Protein AF-A0A929Z0J9-F1 (afdb_monomer)

Radius of gyration: 17.4 Å; Cα contacts (8 Å, |Δi|>4): 331; chains: 1; bounding box: 41×38×48 Å

Nearest PDB structures (foldseek):
  7r8q-assembly1_A  TM=7.529E-01  e=2.290E-05  Staphylococcus aureus subsp. aureus NCTC 8325
  7r8p-assembly1_A  TM=7.178E-01  e=5.865E-05  Staphylococcus aureus subsp. aureus NCTC 8325
  4qsl-assembly2_B  TM=7.628E-01  e=1.881E-03  Listeria monocytogenes
  4qsh-assembly1_B  TM=6.966E-01  e=1.234E-02  Listeria monocytogenes
  4qsh-assembly1_D  TM=7.090E-01  e=2.221E-02  Listeria monocytogenes

Secondary structure (DSSP, 8-state):
--HHHHHHHHHHHHHHHS---------EEEEEEEEEEE-TTS-EEEEEEEEEEE-TTS-EEEEEE--HHHHHHHHHHHHHHTT----HHHHHHHHHHHHHHHHHHHSTT-SSGGG---EEEEEEEEEETTEEE----EE-S--HHHHHHHHHTTS-TTSPPEEEEEETTEEEEEE----

Sequence (179 aa):
ADDAACRRRIDKAVRLQGGVEVQARCEGLLDAAMEFTVDADGKVHFEGLSLFTTAPGGAYGGNLTAHPDRLRRTWLDCAAKAGCPLSERVLETLIERTASRLEACYGAGQVDETMRYVGPLGVDVLGAREGWLPYVEINLRRTMGHVALAVGARFSPDRSPRLLRVADDGLHLDEWNEA

Structure (mmCIF, N/CA/C/O backbone):
data_AF-A0A929Z0J9-F1
#
_entry.id   AF-A0A929Z0J9-F1
#
loop_
_atom_site.group_PDB
_atom_site.id
_atom_site.type_symbol
_atom_site.label_atom_id
_atom_site.label_alt_id
_atom_site.label_comp_id
_atom_site.label_asym_id
_atom_site.label_entity_id
_atom_site.label_seq_id
_atom_site.pdbx_PDB_ins_code
_atom_site.Cartn_x
_atom_site.Cartn_y
_atom_site.Cartn_z
_atom_site.occupancy
_atom_site.B_iso_or_equiv
_atom_site.auth_seq_id
_atom_site.auth_comp_id
_atom_site.auth_asym_id
_atom_site.auth_atom_id
_atom_site.pdbx_PDB_model_num
ATOM 1 N N . ALA A 1 1 ? 0.559 12.935 -27.487 1.00 58.25 1 ALA A N 1
ATOM 2 C CA . ALA A 1 1 ? -0.249 11.789 -27.023 1.00 58.25 1 ALA A CA 1
ATOM 3 C C . ALA A 1 1 ? -1.439 11.642 -27.969 1.00 58.25 1 ALA A C 1
ATOM 5 O O . ALA A 1 1 ? -1.789 12.629 -28.600 1.00 58.25 1 ALA A O 1
ATOM 6 N N . ASP A 1 2 ? -2.013 10.448 -28.135 1.00 68.31 2 ASP A N 1
ATOM 7 C CA . ASP A 1 2 ? -3.241 10.284 -28.930 1.00 68.31 2 ASP A CA 1
ATOM 8 C C . ASP A 1 2 ? -4.446 10.782 -28.114 1.00 68.31 2 ASP A C 1
ATOM 10 O O . ASP A 1 2 ? -5.019 10.054 -27.295 1.00 68.31 2 ASP A O 1
ATOM 14 N N . ASP A 1 3 ? -4.803 12.050 -28.324 1.00 78.69 3 ASP A N 1
ATOM 15 C CA . ASP A 1 3 ? -5.925 12.723 -27.667 1.00 78.69 3 ASP A CA 1
ATOM 16 C C . ASP A 1 3 ? -7.252 11.971 -27.854 1.00 78.69 3 ASP A C 1
ATOM 18 O O . ASP A 1 3 ? -8.116 12.009 -26.975 1.00 78.69 3 ASP A O 1
ATOM 22 N N . ALA A 1 4 ? -7.422 11.231 -28.957 1.00 86.69 4 ALA A N 1
A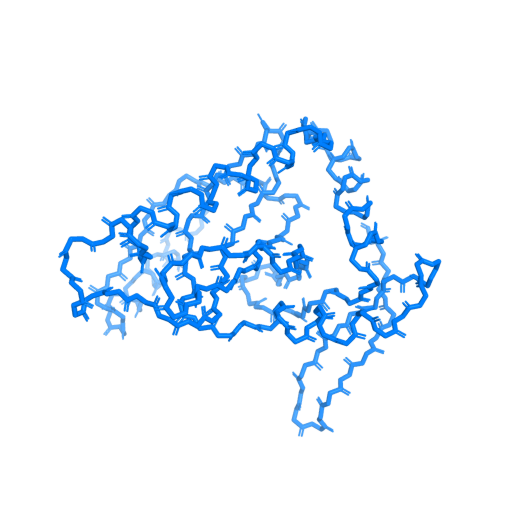TOM 23 C CA . ALA A 1 4 ? -8.642 10.475 -29.212 1.00 86.69 4 ALA A CA 1
ATOM 24 C C . ALA A 1 4 ? -8.740 9.234 -28.312 1.00 86.69 4 ALA A C 1
ATOM 26 O O . ALA A 1 4 ? -9.821 8.915 -27.814 1.00 86.69 4 ALA A O 1
ATOM 27 N N . ALA A 1 5 ? -7.627 8.537 -28.062 1.00 84.44 5 ALA A N 1
ATOM 28 C CA . ALA A 1 5 ? -7.598 7.407 -27.132 1.00 84.44 5 ALA A CA 1
ATOM 29 C C . ALA A 1 5 ? -7.859 7.838 -25.683 1.00 84.44 5 ALA A C 1
ATOM 31 O O . ALA A 1 5 ? -8.579 7.145 -24.960 1.00 84.44 5 ALA A O 1
ATOM 32 N N . CYS A 1 6 ? -7.311 8.986 -25.275 1.00 84.56 6 CYS A N 1
ATOM 33 C CA . CYS A 1 6 ? -7.565 9.565 -23.958 1.00 84.56 6 CYS A CA 1
ATOM 34 C C . CYS A 1 6 ? -9.051 9.918 -23.782 1.00 84.56 6 CYS A C 1
ATOM 36 O O . CYS A 1 6 ? -9.686 9.451 -22.836 1.00 84.56 6 CYS A O 1
ATOM 38 N N . ARG A 1 7 ? -9.647 10.629 -24.753 1.00 89.94 7 ARG A N 1
ATOM 39 C CA . ARG A 1 7 ? -11.080 10.980 -24.736 1.00 89.94 7 ARG A CA 1
ATOM 40 C C . ARG A 1 7 ? -11.983 9.754 -24.636 1.00 89.94 7 ARG A C 1
ATOM 42 O O . ARG A 1 7 ? -12.844 9.717 -23.770 1.00 89.94 7 ARG A O 1
ATOM 49 N N . ARG A 1 8 ? -11.719 8.697 -25.414 1.00 91.88 8 ARG A N 1
ATOM 50 C CA . ARG A 1 8 ? -12.491 7.441 -25.326 1.00 91.88 8 ARG A CA 1
ATOM 51 C C . ARG A 1 8 ? -12.457 6.813 -23.928 1.00 91.88 8 ARG A C 1
ATOM 53 O O . ARG A 1 8 ? -13.452 6.227 -23.503 1.00 91.88 8 ARG A O 1
ATOM 60 N N . ARG A 1 9 ? -11.324 6.898 -23.219 1.00 87.50 9 ARG A N 1
ATOM 61 C CA . ARG A 1 9 ? -11.208 6.410 -21.834 1.00 87.50 9 ARG A CA 1
ATOM 62 C C . ARG A 1 9 ? -12.009 7.278 -20.868 1.00 87.50 9 ARG A C 1
ATOM 64 O O . ARG A 1 9 ? -12.739 6.717 -20.058 1.00 87.50 9 ARG A O 1
ATOM 71 N N . ILE A 1 10 ? -11.915 8.600 -21.002 1.00 91.56 10 ILE A N 1
ATOM 72 C CA . ILE A 1 10 ? -12.680 9.560 -20.196 1.00 91.56 10 ILE A CA 1
ATOM 73 C C . ILE A 1 10 ? -14.184 9.342 -20.393 1.00 91.56 10 ILE A C 1
ATOM 75 O O . ILE A 1 10 ? -14.894 9.119 -19.419 1.00 91.56 10 ILE A O 1
ATOM 79 N N . ASP A 1 11 ? -14.660 9.296 -21.639 1.00 94.44 11 ASP A N 1
ATOM 80 C CA . ASP A 1 11 ? -16.080 9.100 -21.955 1.00 94.44 11 ASP A CA 1
ATOM 81 C C . ASP A 1 11 ? -16.602 7.775 -21.389 1.00 94.44 11 ASP A C 1
ATOM 83 O O . ASP A 1 11 ? -17.703 7.696 -20.839 1.00 94.44 11 ASP A O 1
ATOM 87 N N . LYS A 1 12 ? -15.793 6.711 -21.487 1.00 93.19 12 LYS A N 1
ATOM 88 C CA . LYS A 1 12 ? -16.125 5.414 -20.895 1.00 93.19 12 LYS A CA 1
ATOM 89 C C . LYS A 1 12 ? -16.212 5.502 -19.369 1.00 93.19 12 LYS A C 1
ATOM 91 O O . LYS A 1 12 ? -17.161 4.950 -18.817 1.00 93.19 12 LYS A O 1
ATOM 96 N N . ALA A 1 13 ? -15.253 6.151 -18.709 1.00 92.38 13 ALA A N 1
ATOM 97 C CA . ALA A 1 13 ? -15.235 6.308 -17.257 1.00 92.38 13 ALA A CA 1
ATOM 98 C C . ALA A 1 13 ? -16.431 7.138 -16.771 1.00 92.38 13 ALA A C 1
ATOM 100 O O . ALA A 1 13 ? -17.182 6.659 -15.932 1.00 92.38 13 ALA A O 1
ATOM 101 N N . VAL A 1 14 ? -16.719 8.287 -17.389 1.00 95.81 14 VAL A N 1
ATOM 102 C CA . VAL A 1 14 ? -17.906 9.097 -17.062 1.00 95.81 14 VAL A CA 1
ATOM 103 C C . VAL A 1 14 ? -19.193 8.288 -17.243 1.00 95.81 14 VAL A C 1
ATOM 105 O O . VAL A 1 14 ? -20.045 8.279 -16.359 1.00 95.81 14 VAL A O 1
ATOM 108 N N . ARG A 1 15 ? -19.325 7.543 -18.350 1.00 97.00 15 ARG A N 1
ATOM 109 C CA . ARG A 1 15 ? -20.516 6.721 -18.617 1.00 97.00 15 ARG A CA 1
ATOM 110 C C . ARG A 1 15 ? -20.710 5.581 -17.612 1.00 97.00 15 ARG A C 1
ATOM 112 O O . ARG A 1 15 ? -21.851 5.238 -17.324 1.00 97.00 15 ARG A O 1
ATOM 119 N N . LEU A 1 16 ? -19.631 4.945 -17.149 1.00 95.50 16 LEU A N 1
ATOM 120 C CA . LEU A 1 16 ? -19.702 3.754 -16.289 1.00 95.50 16 LEU A CA 1
ATOM 121 C C . LEU A 1 16 ? -19.597 4.062 -14.790 1.00 95.50 16 LEU A C 1
ATOM 123 O O . LEU A 1 16 ? -20.129 3.304 -13.989 1.00 95.50 16 LEU A O 1
ATOM 127 N N . GLN A 1 17 ? -18.888 5.127 -14.420 1.00 93.25 17 GLN A N 1
ATOM 128 C CA . GLN A 1 17 ? -18.514 5.461 -13.040 1.00 93.25 17 GLN A CA 1
ATOM 129 C C . GLN A 1 17 ? -19.009 6.849 -12.603 1.00 93.25 17 GLN A C 1
ATOM 131 O O . GLN A 1 17 ? -18.863 7.208 -11.442 1.00 93.25 17 GLN A O 1
ATOM 136 N N . GLY A 1 18 ? -19.615 7.632 -13.502 1.00 94.62 18 GLY A N 1
ATOM 137 C CA . GLY A 1 18 ? -20.243 8.916 -13.173 1.00 94.62 18 GLY A CA 1
ATOM 138 C C . GLY A 1 18 ? -19.290 10.111 -13.106 1.00 94.62 18 GLY A C 1
ATOM 139 O O . GLY A 1 18 ? -19.752 11.239 -12.958 1.00 94.62 18 GLY A O 1
ATOM 140 N N . GLY A 1 19 ? -17.982 9.903 -13.262 1.00 93.00 19 GLY A N 1
ATOM 141 C CA . GLY A 1 19 ? -17.005 10.986 -13.232 1.00 93.00 19 GLY A CA 1
ATOM 142 C C . GLY A 1 19 ? -15.593 10.540 -13.589 1.00 93.00 19 GLY A C 1
ATOM 143 O O . GLY A 1 19 ? -15.332 9.358 -13.812 1.00 93.00 19 GLY A O 1
ATOM 144 N N . VAL A 1 20 ? -14.694 11.519 -13.657 1.00 90.50 20 VAL A N 1
ATOM 145 C CA . VAL A 1 20 ? -13.247 11.325 -13.781 1.00 90.50 20 VAL A CA 1
ATOM 146 C C . VAL A 1 20 ? -12.531 12.320 -12.882 1.00 90.50 20 VAL A C 1
ATOM 148 O O . VAL A 1 20 ? -12.945 13.475 -12.777 1.00 90.50 20 VAL A O 1
ATOM 151 N N . GLU A 1 21 ? -11.435 11.882 -12.280 1.00 87.44 21 GLU A N 1
ATOM 152 C CA . GLU A 1 21 ? -10.447 12.775 -11.694 1.00 87.44 21 GLU A CA 1
ATOM 153 C C . GLU A 1 21 ? -9.338 13.024 -12.723 1.00 87.44 21 GLU A C 1
ATOM 155 O O . GLU A 1 21 ? -8.928 12.114 -13.447 1.00 87.44 21 GLU A O 1
ATOM 160 N N . VAL A 1 22 ? -8.871 14.269 -12.819 1.00 83.81 22 VAL A N 1
ATOM 161 C CA . VAL A 1 22 ? -7.766 14.646 -13.703 1.00 83.81 22 VAL A CA 1
ATOM 162 C C . VAL A 1 22 ? -6.649 15.213 -12.849 1.00 83.81 22 VAL A C 1
ATOM 164 O O . VAL A 1 22 ? -6.836 16.212 -12.159 1.00 83.81 22 VAL A O 1
ATOM 167 N N . GLN A 1 23 ? -5.480 14.592 -12.930 1.00 79.25 23 GLN A N 1
ATOM 168 C CA . GLN A 1 23 ? -4.288 14.999 -12.198 1.00 79.25 23 GLN A CA 1
ATOM 169 C C . GLN A 1 23 ? -3.107 15.148 -13.162 1.00 79.25 23 GLN A C 1
ATOM 171 O O . GLN A 1 23 ? -3.130 14.654 -14.295 1.00 79.25 23 GLN A O 1
ATOM 176 N N . ALA A 1 24 ? -2.070 15.860 -12.721 1.00 78.50 24 ALA A N 1
ATOM 177 C CA . ALA A 1 24 ? -0.834 15.966 -13.482 1.00 78.50 24 ALA A CA 1
ATOM 178 C C . ALA A 1 24 ? -0.202 14.577 -13.642 1.00 78.50 24 ALA A C 1
ATOM 180 O O . ALA A 1 24 ? -0.225 13.768 -12.728 1.00 78.50 24 ALA A O 1
ATOM 181 N N . ARG A 1 25 ? 0.386 14.269 -14.799 1.00 75.94 25 ARG A N 1
ATOM 182 C CA . ARG A 1 25 ? 1.118 13.008 -14.933 1.00 75.94 25 ARG A CA 1
ATOM 183 C C . ARG A 1 25 ? 2.466 13.145 -14.241 1.00 75.94 25 ARG A C 1
ATOM 185 O O . ARG A 1 25 ? 3.267 13.985 -14.643 1.00 75.94 25 ARG A O 1
ATOM 192 N N . CYS A 1 26 ? 2.732 12.269 -13.285 1.00 71.88 26 CYS A N 1
ATOM 193 C CA . CYS A 1 26 ? 4.059 12.101 -12.714 1.00 71.88 26 CYS A CA 1
ATOM 194 C C . CYS A 1 26 ? 4.662 10.792 -13.199 1.00 71.88 26 CYS A C 1
ATOM 196 O O . CYS A 1 26 ? 3.960 9.794 -13.372 1.00 71.88 26 CYS A O 1
ATOM 198 N N . GLU A 1 27 ? 5.961 10.814 -13.480 1.00 69.44 27 GLU A N 1
ATOM 199 C CA . GLU A 1 27 ? 6.697 9.601 -13.808 1.00 69.44 27 GLU A CA 1
ATOM 200 C C . GLU A 1 27 ? 6.910 8.826 -12.509 1.00 69.44 27 GLU A C 1
ATOM 202 O O . GLU A 1 27 ? 7.858 9.060 -11.762 1.00 69.44 27 GLU A O 1
ATOM 207 N N . GLY A 1 28 ? 5.936 7.969 -12.205 1.00 66.06 28 GLY A N 1
ATOM 208 C CA . GLY A 1 28 ? 5.983 7.058 -11.076 1.00 66.06 28 GLY A CA 1
ATOM 209 C C . GLY A 1 28 ? 7.126 6.070 -11.221 1.00 66.06 28 GLY A C 1
ATOM 210 O O . GLY A 1 28 ? 7.285 5.453 -12.273 1.00 66.06 28 GLY A O 1
ATOM 211 N N . LEU A 1 29 ? 7.924 5.948 -10.164 1.00 66.88 29 LEU A N 1
ATOM 212 C CA . LEU A 1 29 ? 9.093 5.070 -10.126 1.00 66.88 29 LEU A CA 1
ATOM 213 C C . LEU A 1 29 ? 8.787 3.776 -9.365 1.00 66.88 29 LEU A C 1
ATOM 215 O O . LEU A 1 29 ? 9.368 2.740 -9.676 1.00 66.88 29 LEU A O 1
ATOM 219 N N . LEU A 1 30 ? 7.864 3.824 -8.396 1.00 72.75 30 LEU A N 1
ATOM 220 C CA . LEU A 1 30 ? 7.369 2.642 -7.696 1.00 72.75 30 LEU A CA 1
ATOM 221 C C . LEU A 1 30 ? 5.957 2.861 -7.148 1.00 72.75 30 LEU A C 1
ATOM 223 O O . LEU A 1 30 ? 5.724 3.849 -6.441 1.00 72.75 30 LEU A O 1
ATOM 227 N N . ASP A 1 31 ? 5.073 1.902 -7.421 1.00 87.12 31 ASP A N 1
ATOM 228 C CA . ASP A 1 31 ? 3.732 1.839 -6.851 1.00 87.12 31 ASP A CA 1
ATOM 229 C C . ASP A 1 31 ? 3.761 1.172 -5.468 1.00 87.12 31 ASP A C 1
ATOM 231 O O . ASP A 1 31 ? 4.277 0.060 -5.284 1.00 87.12 31 A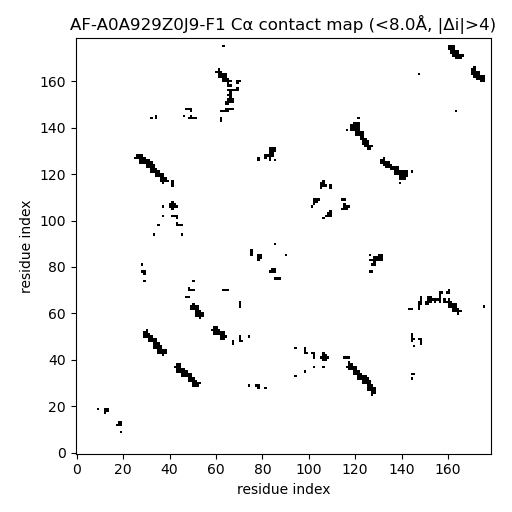SP A O 1
ATOM 235 N N . ALA A 1 32 ? 3.201 1.861 -4.481 1.00 90.62 32 ALA A N 1
ATOM 236 C CA . ALA A 1 32 ? 3.119 1.389 -3.113 1.00 90.62 32 ALA A CA 1
ATOM 237 C C . ALA A 1 32 ? 1.780 1.780 -2.481 1.00 90.62 32 ALA A C 1
ATOM 239 O O . ALA A 1 32 ? 1.034 2.597 -3.008 1.00 90.62 32 ALA A O 1
ATOM 240 N N . ALA A 1 33 ? 1.472 1.200 -1.330 1.00 93.69 33 ALA A N 1
ATOM 241 C CA . ALA A 1 33 ? 0.371 1.616 -0.481 1.00 93.69 33 ALA A CA 1
ATOM 242 C C . ALA A 1 33 ? 0.774 1.506 0.989 1.00 93.69 33 ALA A C 1
ATOM 244 O O . ALA A 1 33 ? 1.537 0.622 1.384 1.00 93.69 33 ALA A O 1
ATOM 245 N N . MET A 1 34 ? 0.254 2.411 1.808 1.00 95.12 34 MET A N 1
ATOM 246 C CA . MET A 1 34 ? 0.290 2.292 3.259 1.00 95.12 34 MET A CA 1
ATOM 247 C C . MET A 1 34 ? -1.016 1.647 3.710 1.00 95.12 34 MET A C 1
ATOM 249 O O . MET A 1 34 ? -2.096 2.173 3.447 1.00 95.12 34 MET A O 1
ATOM 253 N N . GLU A 1 35 ? -0.915 0.500 4.367 1.00 97.75 35 GLU A N 1
ATOM 254 C CA . GLU A 1 35 ? -2.069 -0.253 4.851 1.00 97.75 35 GLU A CA 1
ATOM 255 C C . GLU A 1 35 ? -2.313 0.082 6.326 1.00 97.75 35 GLU A C 1
ATOM 257 O O . GLU A 1 35 ? -1.368 0.168 7.1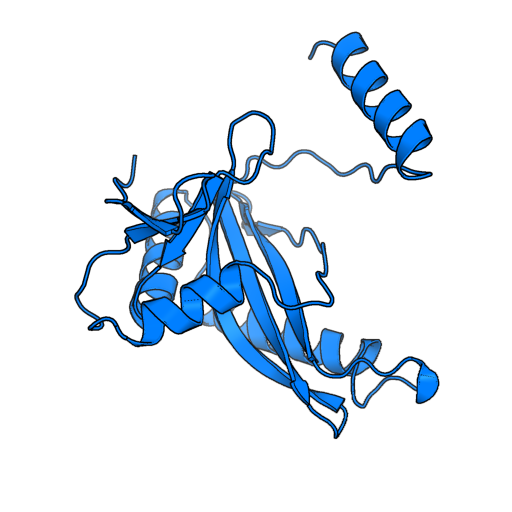19 1.00 97.75 35 GLU A O 1
ATOM 262 N N . PHE A 1 36 ? -3.576 0.279 6.694 1.00 98.31 36 PHE A N 1
ATOM 263 C CA . PHE A 1 36 ? -4.000 0.658 8.038 1.00 98.31 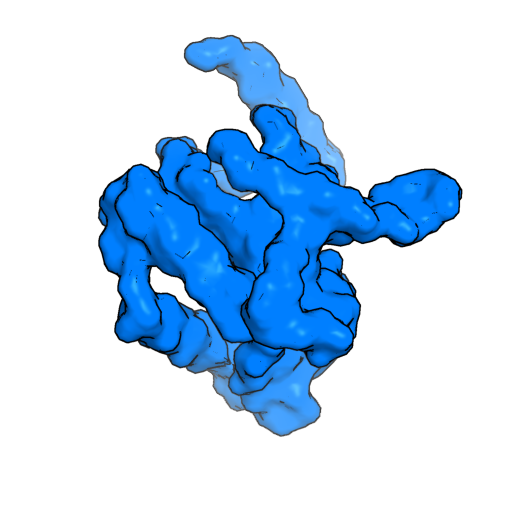36 PHE A CA 1
ATOM 264 C C . PHE A 1 36 ? -5.266 -0.095 8.461 1.00 98.31 36 PHE A C 1
ATOM 266 O O . PHE A 1 36 ? -6.043 -0.551 7.626 1.00 98.31 36 PHE A O 1
ATOM 273 N N . THR A 1 37 ? -5.539 -0.120 9.762 1.00 98.62 37 THR A N 1
ATOM 274 C CA . THR A 1 37 ? -6.831 -0.523 10.329 1.00 98.62 37 THR A CA 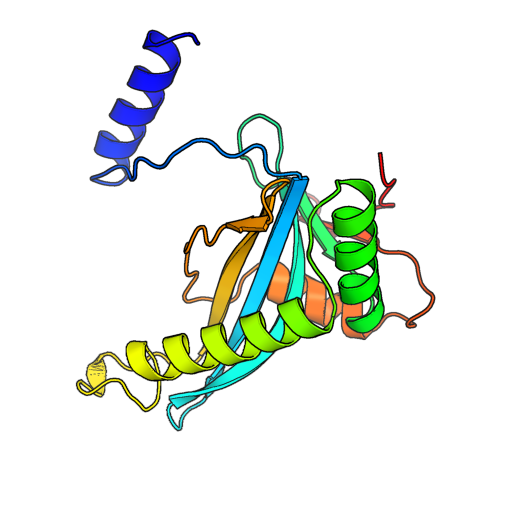1
ATOM 275 C C . THR A 1 37 ? -7.371 0.591 11.217 1.00 98.62 37 THR A C 1
ATOM 277 O O . THR A 1 37 ? -6.642 1.125 12.048 1.00 98.62 37 THR A O 1
ATOM 280 N N . VAL A 1 38 ? -8.655 0.922 11.078 1.00 98.50 38 VAL A N 1
ATOM 281 C CA . VAL A 1 38 ? -9.387 1.736 12.058 1.00 98.50 38 VAL A CA 1
ATOM 282 C C . VAL A 1 38 ? -10.090 0.798 13.031 1.00 98.50 38 VAL A C 1
ATOM 284 O O . VAL A 1 38 ? -10.886 -0.043 12.603 1.00 98.50 38 VAL A O 1
ATOM 287 N N . ASP A 1 39 ? -9.769 0.895 14.320 1.00 98.00 39 ASP A N 1
ATOM 288 C CA . ASP A 1 39 ? -10.381 0.057 15.352 1.00 98.00 39 ASP A CA 1
ATOM 289 C C . ASP A 1 39 ? -11.770 0.560 15.788 1.00 98.00 39 ASP A C 1
ATOM 291 O O . ASP A 1 39 ? -12.295 1.548 15.273 1.00 98.00 39 ASP A O 1
ATOM 295 N N . ALA A 1 40 ? -12.393 -0.149 16.734 1.00 96.19 40 ALA A N 1
ATOM 296 C CA . ALA A 1 40 ? -13.732 0.180 17.222 1.00 96.19 40 ALA A CA 1
ATOM 297 C C . ALA A 1 40 ? -13.802 1.528 17.966 1.00 96.19 40 ALA A C 1
ATOM 299 O O . ALA A 1 40 ? -14.857 2.162 17.973 1.00 96.19 40 ALA A O 1
ATOM 300 N N . ASP A 1 41 ? -12.688 1.985 18.543 1.00 95.56 41 ASP A N 1
ATOM 301 C CA . ASP A 1 41 ? -12.583 3.290 19.200 1.00 95.56 41 ASP A CA 1
ATOM 302 C C . ASP A 1 41 ? -12.323 4.417 18.181 1.00 95.56 41 ASP A C 1
ATOM 304 O O . ASP A 1 41 ? -12.323 5.600 18.525 1.00 95.56 41 ASP A O 1
ATOM 308 N N . GLY A 1 42 ? -12.153 4.069 16.901 1.00 96.50 42 GLY A N 1
ATOM 309 C CA . GLY A 1 42 ? -11.840 4.996 15.823 1.00 96.50 42 GLY A CA 1
ATOM 310 C C . GLY A 1 42 ? -10.351 5.318 15.718 1.00 96.50 42 GLY A C 1
ATOM 311 O O . GLY A 1 42 ? -9.994 6.241 14.987 1.00 96.50 42 GLY A O 1
ATOM 312 N N . LYS A 1 43 ? -9.477 4.604 16.431 1.00 98.06 43 LYS A N 1
ATOM 313 C CA . LYS A 1 43 ? -8.034 4.824 16.364 1.00 98.06 43 LYS A CA 1
ATOM 314 C C . LYS A 1 43 ? -7.446 4.149 15.132 1.00 98.06 43 LYS A C 1
ATOM 316 O O . LYS A 1 43 ? -7.815 3.023 14.791 1.00 98.06 43 LYS A O 1
ATOM 321 N N . VAL A 1 44 ? -6.514 4.834 14.472 1.00 98.50 44 VAL A N 1
ATOM 322 C CA . VAL A 1 44 ? -5.851 4.321 13.265 1.00 98.50 44 VAL A CA 1
ATOM 323 C C . VAL A 1 44 ? -4.536 3.631 13.614 1.00 98.50 44 VAL A C 1
ATOM 325 O O . VAL A 1 44 ? -3.658 4.212 14.252 1.00 98.50 44 VAL A O 1
ATOM 328 N N . HIS A 1 45 ? -4.376 2.399 13.137 1.00 98.38 45 HIS A N 1
ATOM 329 C CA . HIS A 1 45 ? -3.181 1.575 13.305 1.00 98.38 45 HIS A CA 1
ATOM 330 C C . HIS A 1 45 ? -2.526 1.332 11.954 1.00 98.38 45 HIS A C 1
ATOM 332 O O . HIS A 1 45 ? -3.204 0.969 10.999 1.00 98.38 45 HIS A O 1
ATOM 338 N N . PHE A 1 46 ? -1.215 1.535 11.865 1.00 98.12 46 PHE A N 1
ATOM 339 C CA . PHE A 1 46 ? -0.448 1.193 10.670 1.00 98.12 46 PHE A CA 1
ATOM 340 C C . PHE A 1 46 ? -0.155 -0.310 10.643 1.00 98.12 46 PHE A C 1
ATOM 342 O O . PHE A 1 46 ? 0.405 -0.847 11.595 1.00 98.12 46 PHE A O 1
ATOM 349 N N . GLU A 1 47 ? -0.513 -0.970 9.544 1.00 98.00 47 GLU A N 1
ATOM 350 C CA . GLU A 1 47 ? -0.366 -2.420 9.355 1.00 98.00 47 GLU A CA 1
ATOM 351 C C . GLU A 1 47 ? 0.887 -2.770 8.546 1.00 98.00 47 GLU A C 1
ATOM 353 O O . GLU A 1 47 ? 1.483 -3.834 8.725 1.00 98.00 47 GLU A O 1
ATOM 358 N N . GLY A 1 48 ? 1.315 -1.881 7.649 1.00 97.12 48 GLY A N 1
ATOM 359 C CA . GLY A 1 48 ? 2.546 -2.073 6.896 1.00 97.12 48 GLY A CA 1
ATOM 360 C C . GLY A 1 48 ? 2.572 -1.387 5.540 1.00 97.12 48 GLY A C 1
ATOM 361 O O . GLY A 1 48 ? 1.611 -0.767 5.086 1.00 97.12 48 GLY A O 1
ATOM 362 N N . LEU A 1 49 ? 3.723 -1.522 4.886 1.00 95.56 49 LEU A N 1
ATOM 363 C CA . LEU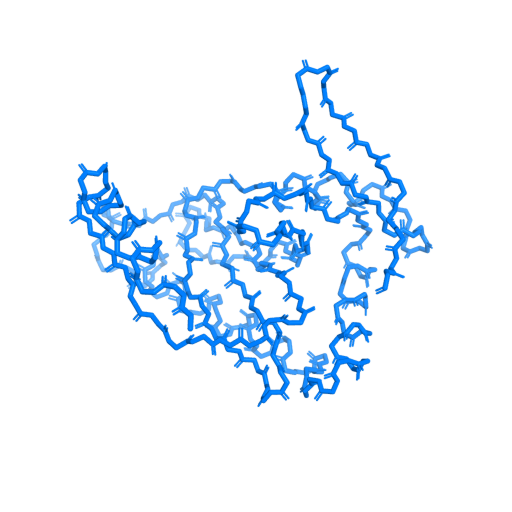 A 1 49 ? 3.942 -1.049 3.529 1.00 95.56 49 LEU A CA 1
ATOM 364 C C . LEU A 1 49 ? 3.674 -2.172 2.527 1.00 95.56 49 LEU A C 1
ATOM 366 O O . LEU A 1 49 ? 4.313 -3.222 2.570 1.00 95.56 49 LEU A O 1
ATOM 370 N N . SER A 1 50 ? 2.781 -1.906 1.590 1.00 94.81 50 SER A N 1
ATOM 371 C CA . SER A 1 50 ? 2.459 -2.748 0.448 1.00 94.81 50 SER A CA 1
ATOM 372 C C . SER A 1 50 ? 3.181 -2.205 -0.784 1.00 94.81 50 SER A C 1
ATOM 374 O O . SER A 1 50 ? 3.118 -1.013 -1.059 1.00 94.81 50 SER A O 1
ATOM 376 N N . LEU A 1 51 ? 3.893 -3.057 -1.522 1.00 93.75 51 LEU A N 1
ATOM 377 C CA . LEU A 1 51 ? 4.503 -2.708 -2.811 1.00 93.75 51 LEU A CA 1
ATOM 378 C C . LEU A 1 51 ? 3.812 -3.521 -3.896 1.00 93.75 51 LEU A C 1
ATOM 380 O O . LEU A 1 51 ? 3.582 -4.717 -3.696 1.00 93.75 51 LEU A O 1
ATOM 384 N N . PHE A 1 52 ? 3.480 -2.916 -5.029 1.00 92.50 52 PHE A N 1
ATOM 385 C CA . PHE A 1 52 ? 2.777 -3.614 -6.101 1.00 92.50 52 PHE A CA 1
ATOM 386 C C . PHE A 1 52 ? 3.273 -3.205 -7.480 1.00 92.50 52 PHE A C 1
ATOM 388 O O . PHE A 1 52 ? 4.084 -2.302 -7.644 1.00 92.50 52 PHE A O 1
ATOM 395 N N . THR A 1 53 ? 2.836 -3.961 -8.478 1.00 89.12 53 THR A N 1
ATOM 396 C CA . THR A 1 53 ? 3.182 -3.730 -9.877 1.00 89.12 53 THR A CA 1
ATOM 397 C C . THR A 1 53 ? 1.937 -3.337 -10.645 1.00 89.12 53 THR A C 1
ATOM 399 O O . THR A 1 53 ? 0.856 -3.894 -10.425 1.00 89.12 53 THR A O 1
ATOM 402 N N . THR A 1 54 ? 2.095 -2.411 -11.580 1.00 86.00 54 THR A N 1
ATOM 403 C CA . THR A 1 54 ? 1.071 -2.065 -12.559 1.00 86.00 54 THR A CA 1
ATOM 404 C C . THR A 1 54 ? 1.607 -2.299 -13.968 1.00 86.00 54 THR A C 1
ATOM 406 O O . THR A 1 54 ? 2.773 -2.061 -14.280 1.00 86.00 54 THR A O 1
ATOM 409 N N . ALA A 1 55 ? 0.764 -2.831 -14.850 1.00 84.19 55 ALA A N 1
ATOM 410 C CA . ALA A 1 55 ? 1.094 -2.935 -16.266 1.00 84.19 55 ALA A CA 1
ATOM 411 C C . ALA A 1 55 ? 1.102 -1.531 -16.907 1.00 84.19 55 ALA A C 1
ATOM 413 O O . ALA A 1 55 ? 0.406 -0.645 -16.413 1.00 84.19 55 ALA A O 1
ATOM 414 N N . PRO A 1 56 ? 1.739 -1.318 -18.079 1.00 78.44 56 PRO A N 1
ATOM 415 C CA . PRO A 1 56 ? 1.738 -0.017 -18.772 1.00 78.44 56 PRO A CA 1
ATOM 416 C C . PRO A 1 56 ? 0.345 0.587 -19.045 1.00 78.44 56 PRO A C 1
ATOM 418 O O . PRO A 1 56 ? 0.218 1.777 -19.323 1.00 78.44 56 PRO A O 1
ATOM 421 N N . GLY A 1 57 ? -0.712 -0.232 -18.995 1.00 73.19 57 GLY A N 1
ATOM 422 C CA . GLY A 1 57 ? -2.109 0.195 -19.098 1.00 73.19 57 GLY A CA 1
ATOM 423 C C . GLY A 1 57 ? -2.795 0.553 -17.772 1.00 73.19 57 GLY A C 1
ATOM 424 O O . GLY A 1 57 ? -4.000 0.790 -17.802 1.00 73.19 57 GLY A O 1
ATOM 425 N N . GLY A 1 58 ? -2.076 0.548 -16.645 1.00 78.06 58 GLY A N 1
ATOM 426 C CA . GLY A 1 58 ? -2.590 0.792 -15.290 1.00 78.06 58 GLY A CA 1
ATOM 427 C C . GLY A 1 58 ? -3.276 -0.412 -14.636 1.00 78.06 58 GLY A C 1
ATOM 428 O O . GLY A 1 58 ? -3.841 -0.289 -13.557 1.00 78.06 58 GLY A O 1
ATOM 429 N N . ALA A 1 59 ? -3.268 -1.582 -15.281 1.00 84.56 59 ALA A N 1
ATOM 430 C CA . ALA A 1 59 ? -3.859 -2.783 -14.699 1.00 84.56 59 ALA A CA 1
ATOM 431 C C . ALA A 1 59 ? -2.980 -3.307 -13.558 1.00 84.56 59 ALA A C 1
ATOM 433 O O . ALA A 1 59 ? -1.770 -3.451 -13.733 1.00 84.56 59 ALA A O 1
ATOM 434 N N . TYR A 1 60 ? -3.598 -3.628 -12.423 1.00 88.69 60 TYR A N 1
ATOM 435 C CA . TYR A 1 60 ? -2.927 -4.259 -11.291 1.00 88.69 60 TYR A CA 1
ATOM 436 C C . TYR A 1 60 ? -2.279 -5.591 -11.712 1.00 88.69 60 TYR A C 1
ATOM 438 O O . TYR A 1 60 ? -2.945 -6.465 -12.268 1.00 88.69 60 TYR A O 1
ATOM 446 N N . GLY A 1 61 ? -0.973 -5.724 -11.470 1.00 89.81 61 GLY A N 1
ATOM 447 C CA . GLY A 1 61 ? -0.151 -6.868 -11.877 1.00 89.81 61 GLY A CA 1
ATOM 448 C C . GLY A 1 61 ? 0.184 -7.850 -10.751 1.00 89.81 61 GLY A C 1
ATOM 449 O O . GLY A 1 61 ? 0.566 -8.987 -11.030 1.00 89.81 61 GLY A O 1
ATOM 450 N N . GLY A 1 62 ? 0.022 -7.440 -9.491 1.00 93.56 62 GLY A N 1
ATOM 451 C CA . GLY A 1 62 ? 0.344 -8.246 -8.314 1.00 93.56 62 GLY A CA 1
ATOM 452 C C . GLY A 1 62 ? 1.082 -7.455 -7.239 1.00 93.56 62 GLY A C 1
ATOM 453 O O . GLY A 1 62 ? 1.636 -6.388 -7.508 1.00 93.56 62 GLY A O 1
ATOM 454 N N . ASN A 1 63 ? 1.120 -8.012 -6.032 1.00 95.56 63 ASN A N 1
ATOM 455 C CA . ASN A 1 63 ? 1.736 -7.405 -4.856 1.00 95.56 63 ASN A CA 1
ATOM 456 C C . ASN A 1 63 ? 3.055 -8.105 -4.527 1.00 95.56 63 ASN A C 1
ATOM 458 O O . ASN A 1 63 ? 3.110 -9.330 -4.455 1.00 95.56 63 ASN A O 1
ATOM 462 N N . LEU A 1 64 ? 4.117 -7.361 -4.248 1.00 95.50 64 LEU A N 1
ATOM 463 C CA . LEU A 1 64 ? 5.300 -7.939 -3.626 1.00 95.50 64 LEU A CA 1
ATOM 464 C C . LEU A 1 64 ? 4.954 -8.414 -2.211 1.00 95.50 64 LEU A C 1
ATOM 466 O O . LEU A 1 64 ? 4.272 -7.745 -1.441 1.00 95.50 64 LEU A O 1
ATOM 470 N N . THR A 1 65 ? 5.472 -9.583 -1.871 1.00 96.38 65 THR A N 1
ATOM 471 C CA . THR A 1 65 ? 5.300 -10.262 -0.594 1.00 96.38 65 THR A CA 1
ATOM 472 C C . THR A 1 65 ? 6.674 -10.574 -0.023 1.00 96.38 65 THR A C 1
ATOM 474 O O . THR A 1 65 ? 7.444 -11.342 -0.608 1.00 96.38 65 THR A O 1
ATOM 477 N N . ALA A 1 66 ? 6.984 -9.979 1.125 1.00 96.94 66 ALA A N 1
ATOM 478 C CA . ALA A 1 66 ? 8.179 -10.251 1.916 1.00 96.94 66 ALA A CA 1
ATOM 479 C C . ALA A 1 66 ? 7.903 -9.925 3.391 1.00 96.94 66 ALA A C 1
ATOM 481 O O . ALA A 1 66 ? 6.843 -9.396 3.722 1.00 96.94 66 ALA A O 1
ATOM 482 N N . HIS A 1 67 ? 8.868 -10.201 4.269 1.00 97.62 67 HIS A N 1
ATOM 483 C CA . HIS A 1 67 ? 8.818 -9.687 5.638 1.00 97.62 67 HIS A CA 1
ATOM 484 C C . HIS A 1 67 ? 8.658 -8.148 5.628 1.00 97.62 67 HIS A C 1
ATOM 486 O O . HIS A 1 67 ? 9.300 -7.506 4.788 1.00 97.62 67 HIS A O 1
ATOM 492 N N . PRO A 1 68 ? 7.882 -7.530 6.540 1.00 95.44 68 PRO A N 1
ATOM 493 C CA . PRO A 1 68 ? 7.657 -6.078 6.553 1.00 95.44 68 PRO A CA 1
ATOM 494 C C . PRO A 1 68 ? 8.945 -5.239 6.483 1.00 95.44 68 PRO A C 1
ATOM 496 O O . PRO A 1 68 ? 9.073 -4.378 5.614 1.00 95.44 68 PRO A O 1
ATOM 499 N N . ASP A 1 69 ? 9.959 -5.563 7.291 1.00 94.94 69 ASP A N 1
ATOM 500 C CA . ASP A 1 69 ? 11.263 -4.871 7.251 1.00 94.94 69 ASP A CA 1
ATOM 501 C C . ASP A 1 69 ? 11.997 -5.033 5.913 1.00 94.94 69 ASP A C 1
ATOM 503 O O . ASP A 1 69 ? 12.794 -4.184 5.510 1.00 94.94 69 ASP A O 1
ATOM 507 N N . ARG A 1 70 ? 11.765 -6.146 5.206 1.00 95.56 70 ARG A N 1
ATOM 508 C CA . ARG A 1 70 ? 12.324 -6.351 3.869 1.00 95.56 70 ARG A CA 1
ATOM 509 C C . ARG A 1 70 ? 11.593 -5.493 2.842 1.00 95.56 70 ARG A C 1
ATOM 511 O O . ARG A 1 70 ? 12.275 -4.884 2.032 1.00 95.56 70 ARG A O 1
ATOM 518 N N . LEU A 1 71 ? 10.262 -5.390 2.905 1.00 94.38 71 LEU A N 1
ATOM 519 C CA . LEU A 1 71 ? 9.483 -4.509 2.022 1.00 94.38 71 LEU A CA 1
ATOM 520 C C . LEU A 1 71 ? 9.869 -3.039 2.207 1.00 94.38 71 LEU A C 1
ATOM 522 O O . LEU A 1 71 ? 10.095 -2.344 1.219 1.00 94.38 71 LEU A O 1
ATOM 526 N N . ARG A 1 72 ? 10.028 -2.586 3.457 1.00 93.62 72 ARG A N 1
ATOM 527 C CA . ARG A 1 72 ? 10.501 -1.227 3.764 1.00 93.62 72 ARG A CA 1
ATOM 528 C C . ARG A 1 72 ? 11.865 -0.943 3.135 1.00 93.62 72 ARG A C 1
ATOM 530 O O . ARG A 1 72 ? 12.005 0.037 2.408 1.00 93.62 72 ARG A O 1
ATOM 537 N N . ARG A 1 73 ? 12.846 -1.830 3.353 1.00 93.12 73 ARG A N 1
ATOM 538 C CA . ARG A 1 73 ? 14.182 -1.715 2.741 1.00 93.12 73 ARG A CA 1
ATOM 539 C C . ARG A 1 73 ? 14.108 -1.708 1.218 1.00 93.12 73 ARG A C 1
ATOM 541 O O . ARG A 1 73 ? 14.685 -0.827 0.600 1.00 93.12 73 ARG A O 1
ATOM 548 N N . THR A 1 74 ? 13.338 -2.621 0.625 1.00 91.62 74 THR A N 1
ATOM 549 C CA . THR A 1 7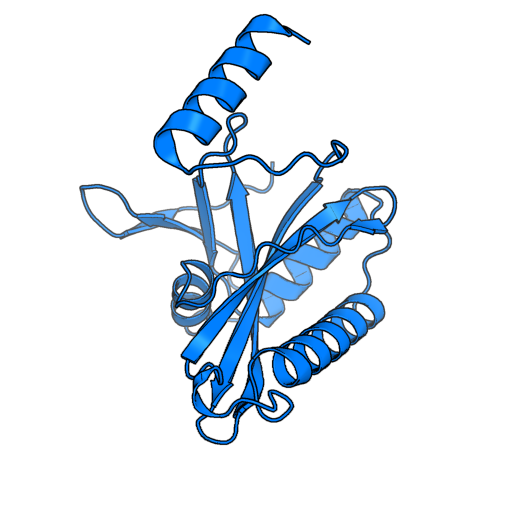4 ? 13.140 -2.672 -0.828 1.00 91.62 74 THR A CA 1
ATOM 550 C C . THR A 1 74 ? 12.592 -1.355 -1.369 1.00 91.62 74 THR A C 1
ATOM 552 O O . THR A 1 74 ? 13.116 -0.863 -2.362 1.00 91.62 74 THR A O 1
ATOM 555 N N . TRP A 1 75 ? 11.609 -0.731 -0.713 1.00 89.75 75 TRP A N 1
ATOM 556 C CA . TRP A 1 75 ? 11.096 0.557 -1.183 1.00 89.75 75 TRP A CA 1
ATOM 557 C C . TRP A 1 75 ? 12.155 1.653 -1.150 1.00 89.75 75 TRP A C 1
ATOM 559 O O . TRP A 1 75 ? 12.316 2.382 -2.127 1.00 89.75 75 TRP A O 1
ATOM 569 N N . LEU A 1 76 ? 12.887 1.756 -0.040 1.00 90.88 76 LEU A N 1
ATOM 570 C CA . LEU A 1 76 ? 13.933 2.760 0.134 1.00 90.88 76 LEU A CA 1
ATOM 571 C C . LEU A 1 76 ? 15.077 2.562 -0.863 1.00 90.88 76 LEU A C 1
ATOM 573 O O . LEU A 1 76 ? 15.544 3.538 -1.443 1.00 90.88 76 LEU A O 1
ATOM 577 N N . ASP A 1 77 ? 15.475 1.315 -1.118 1.00 90.62 77 ASP A N 1
ATOM 578 C CA . ASP A 1 77 ? 16.496 0.980 -2.110 1.00 90.62 77 ASP A CA 1
ATOM 579 C C . ASP A 1 77 ? 16.036 1.361 -3.525 1.00 90.62 77 ASP A C 1
ATOM 581 O O . ASP A 1 77 ? 16.778 2.019 -4.259 1.00 90.62 77 ASP A O 1
ATOM 585 N N . CYS A 1 78 ? 14.801 1.010 -3.909 1.00 86.69 78 CYS A N 1
ATOM 586 C CA . CYS A 1 78 ? 14.234 1.404 -5.200 1.00 86.69 78 CYS A CA 1
ATOM 587 C C . CYS A 1 78 ? 14.133 2.932 -5.321 1.00 86.69 78 CYS A C 1
ATOM 589 O O . CYS A 1 78 ? 14.522 3.498 -6.342 1.00 86.69 78 CYS A O 1
ATOM 591 N N . ALA A 1 79 ? 13.670 3.615 -4.272 1.00 86.06 79 ALA A N 1
ATOM 592 C CA . ALA A 1 79 ? 13.567 5.068 -4.245 1.00 86.06 79 ALA A CA 1
ATOM 593 C C . ALA A 1 79 ? 14.942 5.737 -4.406 1.00 86.06 79 ALA A C 1
ATOM 595 O O . ALA A 1 79 ? 15.090 6.638 -5.233 1.00 86.06 79 ALA A O 1
ATOM 596 N N . ALA A 1 80 ? 15.962 5.251 -3.694 1.00 87.81 80 ALA A N 1
ATOM 597 C CA . ALA A 1 80 ? 17.329 5.751 -3.794 1.00 87.81 80 ALA A CA 1
ATOM 598 C C . ALA A 1 80 ? 17.917 5.552 -5.200 1.00 87.81 80 ALA A C 1
ATOM 600 O O . ALA A 1 80 ? 18.470 6.496 -5.769 1.00 87.81 80 ALA A O 1
ATOM 601 N N . LYS A 1 81 ? 17.748 4.362 -5.800 1.00 86.12 81 LYS A N 1
ATOM 602 C CA . LYS A 1 81 ? 18.166 4.079 -7.189 1.00 86.12 81 LYS A CA 1
ATOM 603 C C . LYS A 1 81 ? 17.503 5.024 -8.189 1.00 86.12 81 LYS A C 1
ATOM 605 O O . LYS A 1 81 ? 18.129 5.434 -9.163 1.00 86.12 81 LYS A O 1
ATOM 610 N N . ALA A 1 82 ? 16.253 5.390 -7.927 1.00 80.19 82 ALA A N 1
ATOM 611 C CA . ALA A 1 82 ? 15.466 6.263 -8.782 1.00 80.19 82 ALA A CA 1
ATOM 612 C C . ALA A 1 82 ? 15.711 7.769 -8.519 1.00 80.19 82 ALA A C 1
ATOM 614 O O . ALA A 1 82 ? 15.108 8.624 -9.168 1.00 80.19 82 ALA A O 1
ATOM 615 N N . GLY A 1 83 ? 16.602 8.115 -7.580 1.00 82.00 83 GLY A N 1
ATOM 616 C CA . GLY A 1 83 ? 16.901 9.499 -7.203 1.00 82.00 83 GLY A CA 1
ATOM 617 C C . GLY A 1 83 ? 15.782 10.188 -6.414 1.00 82.00 83 GLY A C 1
ATOM 618 O O . GLY A 1 83 ? 15.796 11.411 -6.289 1.00 82.00 83 GLY A O 1
ATOM 619 N N . CYS A 1 84 ? 14.821 9.425 -5.888 1.00 83.94 84 CYS A N 1
ATOM 620 C CA . CYS A 1 84 ? 13.764 9.931 -5.024 1.00 83.94 84 CYS A CA 1
ATOM 621 C C . CYS A 1 84 ? 14.339 10.218 -3.621 1.00 83.94 84 CYS A C 1
ATOM 623 O O . CYS A 1 84 ? 14.963 9.336 -3.029 1.00 83.94 84 CYS A O 1
ATOM 625 N N . PRO A 1 85 ? 14.106 11.407 -3.031 1.00 85.19 85 PRO A N 1
ATOM 626 C CA . PRO A 1 85 ? 14.580 11.768 -1.691 1.00 85.19 85 PRO A CA 1
ATOM 627 C C . PRO A 1 85 ? 13.778 11.100 -0.552 1.00 85.19 85 PRO A C 1
ATOM 629 O O . PRO A 1 85 ? 13.610 11.678 0.525 1.00 85.19 85 PRO A O 1
ATOM 632 N N . LEU A 1 86 ? 13.258 9.890 -0.770 1.00 86.50 86 LEU A N 1
ATOM 633 C CA . LEU A 1 86 ? 12.606 9.104 0.270 1.00 86.50 86 LEU A CA 1
ATOM 634 C C . LEU A 1 86 ? 13.675 8.513 1.195 1.00 86.50 86 LEU A C 1
ATOM 636 O O . LEU A 1 86 ? 14.587 7.813 0.766 1.00 86.50 86 LEU A O 1
ATOM 640 N N . SER A 1 87 ? 13.548 8.797 2.486 1.00 89.81 87 SER A N 1
ATOM 641 C CA . SER A 1 87 ? 14.396 8.245 3.543 1.00 89.81 87 SER A CA 1
ATOM 642 C C . SER A 1 87 ? 13.526 7.631 4.628 1.00 89.81 87 SER A C 1
ATOM 644 O O . SER A 1 87 ? 12.340 7.948 4.710 1.00 89.81 87 SER A O 1
ATOM 646 N N . GLU A 1 88 ? 14.124 6.829 5.509 1.00 91.88 88 GLU A N 1
ATOM 647 C CA . GLU A 1 88 ? 13.443 6.252 6.676 1.00 91.88 88 GLU A CA 1
ATOM 648 C C . GLU A 1 88 ? 12.670 7.319 7.471 1.00 91.88 88 GLU A C 1
ATOM 650 O O . GLU A 1 88 ? 11.488 7.171 7.756 1.00 91.88 88 GLU A O 1
ATOM 655 N N . ARG A 1 89 ? 13.311 8.463 7.752 1.00 93.06 89 ARG A N 1
ATOM 656 C CA . ARG A 1 89 ? 12.686 9.568 8.492 1.00 93.06 89 ARG A CA 1
ATOM 657 C C . ARG A 1 89 ? 11.488 10.16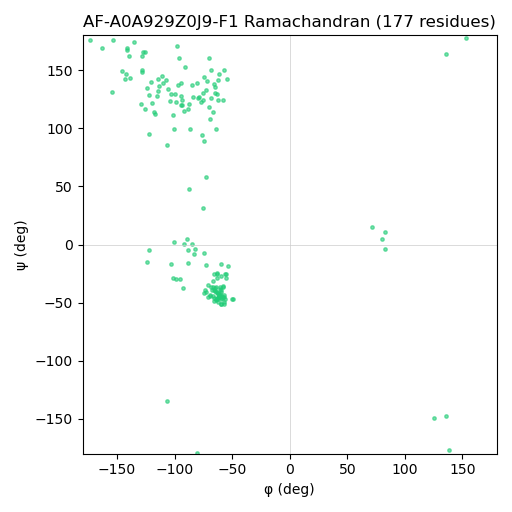8 7.753 1.00 93.06 89 ARG A C 1
ATOM 659 O O . ARG A 1 89 ? 10.498 10.537 8.386 1.00 93.06 89 ARG A O 1
ATOM 666 N N . VAL A 1 90 ? 11.599 10.323 6.433 1.00 89.88 90 VAL A N 1
ATOM 667 C CA . VAL A 1 90 ? 10.498 10.835 5.605 1.00 89.88 90 VAL A CA 1
ATOM 668 C C . VAL A 1 90 ? 9.351 9.830 5.605 1.00 89.88 90 VAL A C 1
ATOM 670 O O . VAL A 1 90 ? 8.216 10.235 5.822 1.00 89.88 90 VAL A O 1
ATOM 673 N N . LEU A 1 91 ? 9.647 8.538 5.449 1.00 90.50 91 LEU A N 1
ATOM 674 C CA . LEU A 1 91 ? 8.664 7.461 5.493 1.00 90.50 91 LEU A CA 1
ATOM 675 C C . LEU A 1 91 ? 7.888 7.446 6.818 1.00 90.50 91 LEU A C 1
ATOM 677 O O . LEU A 1 91 ? 6.662 7.483 6.794 1.00 90.50 91 LEU A O 1
ATOM 681 N N . GLU A 1 92 ? 8.577 7.495 7.959 1.00 93.75 92 GLU A N 1
ATOM 682 C CA . GLU A 1 92 ? 7.918 7.561 9.272 1.00 93.75 92 GLU A CA 1
ATOM 683 C C . GLU A 1 92 ? 7.023 8.798 9.406 1.00 93.75 92 GLU A C 1
ATOM 685 O O . GLU A 1 92 ? 5.858 8.697 9.785 1.00 93.75 92 GLU A O 1
ATOM 690 N N . THR A 1 93 ? 7.516 9.963 8.977 1.00 92.62 93 THR A N 1
ATOM 691 C CA . THR A 1 93 ? 6.719 11.200 8.998 1.00 92.62 93 THR A CA 1
ATOM 692 C C . THR A 1 93 ? 5.459 11.081 8.131 1.00 92.62 93 THR A C 1
ATOM 694 O O . THR A 1 93 ? 4.412 11.634 8.471 1.00 92.62 93 THR A O 1
ATOM 697 N N . LEU A 1 94 ? 5.549 10.392 6.990 1.00 89.62 94 LEU A N 1
ATOM 698 C CA . LEU A 1 94 ? 4.410 10.164 6.106 1.00 89.62 94 LEU A CA 1
ATOM 699 C C . LEU A 1 94 ? 3.392 9.211 6.733 1.00 89.62 94 LEU A C 1
ATOM 701 O O . LEU A 1 94 ? 2.200 9.509 6.679 1.00 89.62 94 LEU A O 1
ATOM 705 N N . ILE A 1 95 ? 3.842 8.121 7.357 1.00 94.12 95 ILE A N 1
ATOM 706 C CA . ILE A 1 95 ? 2.971 7.171 8.062 1.00 94.12 95 ILE A CA 1
ATOM 707 C C . ILE A 1 95 ? 2.211 7.893 9.179 1.00 94.12 95 ILE A C 1
ATOM 709 O O . ILE A 1 95 ? 0.982 7.855 9.206 1.00 94.12 95 ILE A O 1
ATOM 713 N N . GLU A 1 96 ? 2.916 8.629 10.042 1.00 96.19 96 GLU A N 1
ATOM 714 C CA . GLU A 1 96 ? 2.324 9.367 11.166 1.00 96.19 96 GLU A CA 1
ATOM 715 C C . GLU A 1 96 ? 1.295 10.408 10.705 1.00 96.19 96 GLU A C 1
ATOM 717 O O . GLU A 1 96 ? 0.184 10.497 11.243 1.00 96.19 96 GLU A O 1
ATOM 722 N N . ARG A 1 97 ? 1.641 11.204 9.684 1.00 94.50 97 ARG A N 1
ATOM 723 C CA . ARG A 1 97 ? 0.742 12.232 9.141 1.00 94.50 97 ARG A CA 1
ATOM 724 C C . ARG A 1 97 ? -0.468 11.618 8.456 1.00 94.50 97 ARG A C 1
ATOM 726 O O . ARG A 1 97 ? -1.564 12.155 8.604 1.00 94.50 97 ARG A O 1
ATOM 733 N N . THR A 1 98 ? -0.284 10.518 7.731 1.00 94.38 98 THR A N 1
ATOM 734 C CA . THR A 1 98 ? -1.380 9.808 7.064 1.00 94.38 98 THR A CA 1
ATOM 735 C C . THR A 1 98 ? -2.325 9.211 8.099 1.00 94.38 98 THR A C 1
ATOM 737 O O . THR A 1 98 ? -3.518 9.495 8.040 1.00 94.38 98 THR A O 1
ATOM 740 N N . ALA A 1 99 ? -1.805 8.509 9.111 1.00 96.81 99 ALA A N 1
ATOM 741 C CA . ALA A 1 99 ? -2.605 7.964 10.207 1.00 96.81 99 ALA A CA 1
ATOM 742 C C . ALA A 1 99 ? -3.409 9.060 10.924 1.00 96.81 99 ALA A C 1
ATOM 744 O O . ALA A 1 99 ? -4.621 8.937 11.080 1.00 96.81 99 ALA A O 1
ATOM 745 N N . SER A 1 100 ? -2.763 10.184 11.257 1.00 96.94 100 SER A N 1
ATOM 746 C CA . SER A 1 100 ? -3.424 11.324 11.911 1.00 96.94 100 SER A CA 1
ATOM 747 C C . SER A 1 100 ? -4.563 11.908 11.065 1.00 96.94 100 SER A C 1
ATOM 749 O O . SER A 1 100 ? -5.597 12.314 11.591 1.00 96.94 100 SER A O 1
ATOM 751 N N . ARG A 1 101 ? -4.387 11.974 9.737 1.00 95.38 101 ARG A N 1
ATOM 752 C CA . ARG A 1 101 ? -5.427 12.461 8.816 1.00 95.38 101 ARG A CA 1
ATOM 753 C C . ARG A 1 101 ? -6.566 11.463 8.661 1.00 95.38 101 ARG A C 1
ATOM 755 O O . ARG A 1 101 ? -7.718 11.882 8.670 1.00 95.38 101 ARG A O 1
ATOM 762 N N . LEU A 1 102 ? -6.259 10.173 8.564 1.00 95.94 102 LEU A N 1
ATOM 763 C CA . LEU A 1 102 ? -7.266 9.116 8.532 1.00 95.94 102 LEU A CA 1
ATOM 764 C C . LEU A 1 102 ? -8.101 9.112 9.816 1.00 95.94 102 LEU A C 1
ATOM 766 O O . LEU A 1 102 ? -9.322 9.040 9.737 1.00 95.94 102 LEU A O 1
ATOM 770 N N . GLU A 1 103 ? -7.475 9.275 10.981 1.00 97.56 103 GLU A N 1
ATOM 771 C CA . GLU A 1 103 ? -8.173 9.309 12.270 1.00 97.56 103 GLU A CA 1
ATOM 772 C C . GLU A 1 103 ? -9.099 10.524 12.379 1.00 97.56 103 GLU A C 1
ATOM 774 O O . GLU A 1 103 ? -10.239 10.403 12.828 1.00 97.56 103 GLU A O 1
ATOM 779 N N . ALA A 1 104 ? -8.644 11.683 11.891 1.00 96.19 104 ALA A N 1
ATOM 780 C CA . ALA A 1 104 ? -9.446 12.900 11.849 1.00 96.19 104 ALA A CA 1
ATOM 781 C C . ALA A 1 104 ? -10.646 12.805 10.889 1.00 96.19 104 ALA A C 1
ATOM 783 O O . ALA A 1 104 ? -11.696 13.372 11.172 1.00 96.19 104 ALA A O 1
ATOM 784 N N . CYS A 1 105 ? -10.494 12.124 9.748 1.00 94.31 105 CYS A N 1
ATOM 785 C CA . CYS A 1 105 ? -11.523 12.075 8.704 1.00 94.31 105 CYS A CA 1
ATOM 786 C C . CYS A 1 105 ? -12.483 10.885 8.831 1.00 94.31 105 CYS A C 1
ATOM 788 O O . CYS A 1 105 ? -13.667 11.023 8.530 1.00 94.31 105 CYS A O 1
ATOM 790 N N . TYR A 1 106 ? -11.982 9.724 9.242 1.00 95.56 106 TYR A N 1
ATOM 791 C CA . TYR A 1 106 ? -12.715 8.456 9.217 1.00 95.56 106 TYR A CA 1
ATOM 792 C C . TYR A 1 106 ? -12.782 7.769 10.583 1.00 95.56 106 TYR A C 1
ATOM 794 O O . TYR A 1 106 ? -13.587 6.860 10.752 1.00 95.56 106 TYR A O 1
ATOM 802 N N . GLY A 1 107 ? -11.953 8.181 11.542 1.00 96.44 107 GLY A N 1
ATOM 803 C CA . GLY A 1 107 ? -11.830 7.549 12.851 1.00 96.44 107 GLY A CA 1
ATOM 804 C C . GLY A 1 107 ? -12.451 8.363 13.987 1.00 96.44 107 GLY A C 1
ATOM 805 O O . GLY A 1 107 ? -13.563 8.883 13.882 1.00 96.44 107 GLY A O 1
ATOM 806 N N . ALA A 1 108 ? -11.718 8.470 15.094 1.00 96.25 108 ALA A N 1
ATOM 807 C CA . ALA A 1 108 ? -12.160 9.117 16.327 1.00 96.25 108 ALA A CA 1
ATOM 808 C C . ALA A 1 108 ? -12.449 10.621 16.166 1.00 96.25 108 ALA A C 1
ATOM 810 O O . ALA A 1 108 ? -13.240 11.175 16.926 1.00 96.25 108 ALA A O 1
ATOM 811 N N . GLY A 1 109 ? -11.835 11.283 15.178 1.00 95.75 109 GLY A N 1
ATOM 812 C CA . GLY A 1 109 ? -12.083 12.696 14.886 1.00 95.75 109 GLY A CA 1
ATOM 813 C C . GLY A 1 109 ? -13.317 12.962 14.019 1.00 95.75 109 GLY A C 1
ATOM 814 O O . GLY A 1 109 ? -13.700 14.123 13.869 1.00 95.75 109 GLY A O 1
ATOM 815 N N . GLN A 1 110 ? -13.953 11.923 13.466 1.00 95.44 110 GLN A N 1
ATOM 816 C CA . GLN A 1 110 ? -15.183 12.079 12.698 1.00 95.44 110 GLN A CA 1
ATOM 817 C C . GLN A 1 110 ? -16.343 12.451 13.634 1.00 95.44 110 GLN A C 1
ATOM 819 O O . GLN A 1 110 ? -16.704 11.691 14.533 1.00 95.44 110 GLN A O 1
ATOM 824 N N . VAL A 1 111 ? -16.913 13.637 13.402 1.00 91.81 111 VAL A N 1
ATOM 825 C CA . VAL A 1 111 ? -17.966 14.246 14.231 1.00 91.81 111 VAL A CA 1
ATOM 826 C C . VAL A 1 111 ? -19.296 13.512 14.072 1.00 91.81 111 VAL A C 1
ATOM 828 O O . VAL A 1 111 ? -20.051 13.395 15.034 1.00 91.81 111 VAL A O 1
ATOM 831 N N . ASP A 1 112 ? -19.584 13.015 12.869 1.00 92.69 112 ASP A N 1
ATOM 832 C CA . ASP A 1 112 ? -20.745 12.165 12.628 1.00 92.69 112 ASP A CA 1
ATOM 833 C C . ASP A 1 112 ? -20.384 10.704 12.914 1.00 92.69 112 ASP A C 1
ATOM 835 O O . ASP A 1 112 ? -19.780 10.023 12.086 1.00 92.69 112 ASP A O 1
ATOM 839 N N . GLU A 1 113 ? -20.760 10.207 14.094 1.00 86.69 113 GLU A N 1
ATOM 840 C CA . GLU A 1 113 ? -20.478 8.827 14.509 1.00 86.69 113 GLU A CA 1
ATOM 841 C C . GLU A 1 113 ? -21.015 7.780 13.520 1.00 86.69 113 GLU A C 1
ATOM 843 O O . GLU A 1 113 ? -20.445 6.695 13.417 1.00 86.69 113 GLU A O 1
ATOM 848 N N . THR A 1 114 ? -22.059 8.101 12.744 1.00 90.44 114 THR A N 1
ATOM 849 C CA . THR A 1 114 ? -22.605 7.191 11.722 1.00 90.44 114 THR A CA 1
ATOM 850 C C . THR A 1 114 ? -21.705 7.063 10.492 1.00 90.44 114 THR A C 1
ATOM 852 O O . THR A 1 114 ? -21.813 6.094 9.742 1.00 90.44 114 THR A O 1
ATOM 855 N N . MET A 1 115 ? -20.785 8.012 10.314 1.00 90.00 115 MET A N 1
ATOM 856 C CA . MET A 1 115 ? -19.802 8.061 9.232 1.00 90.00 115 MET A CA 1
ATOM 857 C C . MET A 1 115 ? -18.417 7.572 9.671 1.00 90.00 115 MET A C 1
ATOM 859 O O . MET A 1 115 ? -17.476 7.599 8.872 1.00 90.00 115 MET A O 1
ATOM 863 N N . ARG A 1 116 ? -18.264 7.124 10.926 1.00 94.62 116 ARG A N 1
ATOM 864 C CA . ARG A 1 116 ? -17.016 6.524 11.402 1.00 94.62 116 ARG A CA 1
ATOM 865 C C . ARG A 1 116 ? -16.789 5.182 10.708 1.00 94.62 116 ARG A C 1
ATOM 867 O O . ARG A 1 116 ? -17.633 4.290 10.742 1.00 94.62 116 ARG A O 1
ATOM 874 N N . TYR A 1 117 ? -15.622 5.034 10.098 1.00 97.38 117 TYR A N 1
ATOM 875 C CA . TYR A 1 117 ? -15.189 3.787 9.492 1.00 97.38 117 TYR A CA 1
ATOM 876 C C . TYR A 1 117 ? -14.540 2.888 10.544 1.00 97.38 117 TYR A C 1
ATOM 878 O O . TYR A 1 117 ? -13.730 3.350 11.343 1.00 97.38 117 TYR A O 1
ATOM 886 N N . VAL A 1 118 ? -14.860 1.595 10.514 1.00 97.62 118 VAL A N 1
ATOM 887 C CA . VAL A 1 118 ? -14.191 0.566 11.317 1.00 97.62 118 VAL A CA 1
ATOM 888 C C . VAL A 1 118 ? -13.787 -0.557 10.377 1.00 97.62 118 VAL A C 1
ATOM 890 O O . VAL A 1 118 ? -14.635 -1.156 9.712 1.00 97.62 118 VAL A O 1
ATOM 893 N N . GLY A 1 119 ? -12.492 -0.848 10.319 1.00 98.25 119 GLY A N 1
ATOM 894 C CA . GLY A 1 119 ? -11.955 -1.883 9.450 1.00 98.25 119 GLY A CA 1
ATOM 895 C C . GLY A 1 119 ? -10.648 -1.512 8.749 1.00 98.25 119 GLY A C 1
ATOM 896 O O . GLY A 1 119 ? -10.071 -0.452 8.996 1.00 98.25 119 GLY A O 1
ATOM 897 N N . PRO A 1 120 ? -10.161 -2.416 7.884 1.00 98.44 120 PRO A N 1
ATOM 898 C CA . PRO A 1 120 ? -8.927 -2.232 7.129 1.00 98.44 120 PRO A CA 1
ATOM 899 C C . PRO A 1 120 ? -9.099 -1.234 5.982 1.00 98.44 120 PRO A C 1
ATOM 901 O O . PRO A 1 120 ? -10.128 -1.241 5.307 1.00 98.44 120 PRO A O 1
ATOM 904 N N . LEU A 1 121 ? -8.070 -0.439 5.706 1.00 98.06 121 LEU A N 1
ATOM 905 C CA . LEU A 1 121 ? -8.019 0.471 4.569 1.00 98.06 121 LEU A CA 1
ATOM 906 C C . LEU A 1 121 ? -6.599 0.602 4.011 1.00 98.06 121 LEU A C 1
ATOM 908 O O . LEU A 1 121 ? -5.623 0.502 4.747 1.00 98.06 121 LEU A O 1
ATOM 912 N N . GLY A 1 122 ? -6.494 0.847 2.708 1.00 96.69 122 GLY A N 1
ATOM 913 C CA . GLY A 1 122 ? -5.228 1.154 2.039 1.00 96.69 122 GLY A CA 1
ATOM 914 C C . GLY A 1 122 ? -5.191 2.600 1.562 1.00 96.69 122 GLY A C 1
ATOM 915 O O . GLY A 1 122 ? -6.219 3.141 1.153 1.00 96.69 122 GLY A O 1
ATOM 916 N N . VAL A 1 123 ? -4.021 3.225 1.612 1.00 94.62 123 VAL A N 1
ATOM 917 C CA . VAL A 1 123 ? -3.754 4.523 0.984 1.00 94.62 123 VAL A CA 1
ATOM 918 C C . VAL A 1 123 ? -2.673 4.315 -0.056 1.00 94.62 123 VAL A C 1
ATOM 920 O O . VAL A 1 123 ? -1.541 3.999 0.310 1.00 94.62 123 VAL A O 1
ATOM 923 N N . ASP A 1 124 ? -3.014 4.490 -1.326 1.00 91.31 124 ASP A N 1
ATOM 924 C CA . ASP A 1 124 ? -2.053 4.331 -2.412 1.00 91.31 124 ASP A CA 1
ATOM 925 C C . ASP A 1 124 ? -1.065 5.505 -2.403 1.00 91.31 124 ASP A C 1
ATOM 927 O O . ASP A 1 124 ? -1.398 6.647 -2.080 1.00 91.31 124 ASP A O 1
ATOM 931 N N . VAL A 1 125 ? 0.203 5.214 -2.677 1.00 87.00 125 VAL A N 1
ATOM 932 C CA . VAL A 1 125 ? 1.303 6.173 -2.609 1.00 87.00 125 VAL A CA 1
ATOM 933 C C . VAL A 1 125 ? 2.297 5.905 -3.734 1.00 87.00 125 VAL A C 1
ATOM 935 O O . VAL A 1 125 ? 2.605 4.761 -4.059 1.00 87.00 125 VAL A O 1
ATOM 938 N N . LEU A 1 126 ? 2.846 6.972 -4.312 1.00 81.62 126 LEU A N 1
ATOM 939 C CA . LEU A 1 126 ? 3.786 6.874 -5.424 1.00 81.62 126 LEU A CA 1
ATOM 940 C C . LEU A 1 126 ? 5.117 7.547 -5.075 1.00 81.62 126 LEU A C 1
ATOM 942 O O . LEU A 1 126 ? 5.159 8.709 -4.660 1.00 81.62 126 LEU A O 1
ATOM 946 N N . GLY A 1 127 ? 6.218 6.822 -5.278 1.00 73.69 127 GLY A N 1
ATOM 947 C CA . GLY A 1 127 ? 7.557 7.415 -5.290 1.00 73.69 127 GLY A CA 1
ATOM 948 C C . GLY A 1 127 ? 7.832 8.094 -6.634 1.00 73.69 127 GLY A C 1
ATOM 949 O O . GLY A 1 127 ? 7.697 7.453 -7.677 1.00 73.69 127 GLY A O 1
ATOM 950 N N . ALA A 1 128 ? 8.229 9.368 -6.622 1.00 71.75 128 ALA A N 1
ATOM 951 C CA . ALA A 1 128 ? 8.563 10.142 -7.818 1.00 71.75 128 ALA A CA 1
ATOM 952 C C . ALA A 1 128 ? 9.969 10.754 -7.719 1.00 71.75 128 ALA A C 1
ATOM 954 O O . ALA A 1 128 ? 10.586 10.813 -6.652 1.00 71.75 128 ALA A O 1
ATOM 955 N N . ARG A 1 129 ? 10.504 11.223 -8.847 1.00 68.50 129 ARG A N 1
ATOM 956 C CA . ARG A 1 129 ? 11.864 11.778 -8.906 1.00 68.50 129 ARG A CA 1
ATOM 957 C C . ARG A 1 129 ? 11.970 13.093 -8.138 1.00 68.50 129 ARG A C 1
ATOM 959 O O . ARG A 1 129 ? 12.975 13.366 -7.493 1.00 68.50 129 ARG A O 1
ATOM 966 N N . GLU A 1 130 ? 10.915 13.895 -8.187 1.00 68.12 130 GLU A N 1
ATOM 967 C CA . GLU A 1 130 ? 10.800 15.186 -7.510 1.00 68.12 130 GLU A CA 1
ATOM 968 C C . GLU A 1 130 ? 10.571 15.044 -5.998 1.00 68.12 130 GLU A C 1
ATOM 970 O O . GLU A 1 130 ? 10.580 16.043 -5.278 1.00 68.12 130 GLU A O 1
ATOM 975 N N . GLY A 1 131 ? 10.355 13.823 -5.500 1.00 65.62 131 GLY A N 1
ATOM 976 C CA . GLY A 1 131 ? 9.966 13.580 -4.121 1.00 65.62 131 GLY A CA 1
ATOM 977 C C . GLY A 1 131 ? 8.849 12.563 -4.003 1.00 65.62 131 GLY A C 1
ATOM 978 O O . GLY A 1 131 ? 8.719 11.620 -4.777 1.00 65.62 131 GLY A O 1
ATOM 979 N N . TRP A 1 132 ? 8.026 12.767 -2.992 1.00 62.56 132 TRP A N 1
ATOM 980 C CA . TRP A 1 132 ? 6.842 11.964 -2.769 1.00 62.56 132 TRP A CA 1
ATOM 981 C C . TRP A 1 132 ? 5.619 12.755 -3.217 1.00 62.56 132 TRP A C 1
ATOM 983 O O . TRP A 1 132 ? 5.464 13.917 -2.833 1.00 62.56 132 TRP A O 1
ATOM 993 N N . LEU A 1 133 ? 4.774 12.140 -4.042 1.00 59.44 133 LEU A N 1
ATOM 994 C CA . LEU A 1 133 ? 3.559 12.771 -4.540 1.00 59.44 133 LEU A CA 1
ATOM 995 C C . LEU A 1 133 ? 2.347 11.984 -4.030 1.00 59.44 133 LEU A C 1
ATOM 997 O O . LEU A 1 133 ? 2.172 10.832 -4.428 1.00 59.44 133 LEU A O 1
ATOM 1001 N N . PRO A 1 134 ? 1.522 12.569 -3.142 1.00 54.84 134 PRO A N 1
ATOM 1002 C CA . PRO A 1 134 ? 0.317 11.913 -2.663 1.00 54.84 134 PRO A CA 1
ATOM 1003 C C . PRO A 1 134 ? -0.704 11.829 -3.798 1.00 54.84 134 PRO A C 1
ATOM 1005 O O . PRO A 1 134 ? -1.304 12.835 -4.171 1.00 54.84 134 PRO A O 1
ATOM 1008 N N . TYR A 1 135 ? -0.923 10.627 -4.318 1.00 64.56 135 TYR A N 1
ATOM 1009 C CA . TYR A 1 135 ? -2.115 10.291 -5.088 1.00 64.56 135 TYR A CA 1
ATOM 1010 C C . TYR A 1 135 ? -3.050 9.549 -4.143 1.00 64.56 135 TYR A C 1
ATOM 1012 O O . TYR A 1 135 ? -2.824 8.397 -3.814 1.00 64.56 135 TYR A O 1
ATOM 1020 N N . VAL A 1 136 ? -4.036 10.269 -3.611 1.00 65.00 136 VAL A N 1
ATOM 1021 C CA . VAL A 1 136 ? -4.776 9.915 -2.388 1.00 65.00 136 VAL A CA 1
ATOM 1022 C C . VAL A 1 136 ? -5.965 9.003 -2.706 1.00 65.00 136 VAL A C 1
ATOM 1024 O O . VAL A 1 136 ? -7.084 9.265 -2.266 1.00 65.00 136 VAL A O 1
ATOM 1027 N N . GLU A 1 137 ? -5.762 7.943 -3.495 1.00 87.56 137 GLU A N 1
ATOM 1028 C CA . GLU A 1 137 ? -6.787 6.901 -3.538 1.00 87.56 137 GLU A CA 1
ATOM 1029 C C . GLU A 1 137 ? -6.813 6.234 -2.162 1.00 87.56 137 GLU A C 1
ATOM 1031 O O . GLU A 1 137 ? -5.838 5.621 -1.719 1.00 87.56 137 GLU A O 1
ATOM 1036 N N . ILE A 1 138 ? -7.932 6.405 -1.460 1.00 92.75 138 ILE A N 1
ATOM 1037 C CA . ILE A 1 138 ? -8.184 5.729 -0.196 1.00 92.75 138 ILE A CA 1
ATOM 1038 C C . ILE A 1 138 ? -9.162 4.604 -0.461 1.00 92.75 138 ILE A C 1
ATOM 1040 O O . ILE A 1 138 ? -10.286 4.784 -0.929 1.00 92.75 138 ILE A O 1
ATOM 1044 N N . ASN A 1 139 ? -8.718 3.426 -0.085 1.00 95.75 139 ASN A N 1
ATOM 1045 C CA . ASN A 1 139 ? -9.376 2.173 -0.304 1.00 95.75 139 ASN A CA 1
ATOM 1046 C C . ASN A 1 139 ? -9.945 1.684 1.031 1.00 95.75 139 ASN A C 1
ATOM 1048 O O . ASN A 1 139 ? -9.284 0.919 1.723 1.00 95.75 139 ASN A O 1
ATOM 1052 N N . LEU A 1 140 ? -11.161 2.118 1.399 1.00 96.38 140 LEU A N 1
ATOM 1053 C CA . LEU A 1 140 ? -11.854 1.766 2.659 1.00 96.38 140 LEU A CA 1
ATOM 1054 C C . LEU A 1 140 ? -12.367 0.312 2.679 1.00 96.38 140 LEU A C 1
ATOM 1056 O O . LEU A 1 140 ? -13.562 0.030 2.800 1.00 96.38 140 LEU A O 1
ATOM 1060 N N . ARG A 1 141 ? -11.448 -0.633 2.501 1.00 97.31 141 ARG A N 1
ATOM 1061 C CA . ARG A 1 141 ? -11.662 -2.080 2.534 1.00 97.31 141 ARG A CA 1
ATOM 1062 C C . ARG A 1 141 ? -10.320 -2.780 2.713 1.00 97.31 141 ARG A C 1
ATOM 1064 O O . ARG A 1 141 ? -9.259 -2.219 2.447 1.00 97.31 141 ARG A O 1
ATOM 1071 N N . ARG A 1 142 ? -10.374 -4.083 2.985 1.00 97.31 142 ARG A N 1
ATOM 1072 C CA . ARG A 1 142 ? -9.191 -4.941 2.888 1.00 97.31 142 ARG A CA 1
ATOM 1073 C C . ARG A 1 142 ? -8.686 -4.956 1.442 1.00 97.31 142 ARG A C 1
ATOM 1075 O O . ARG A 1 142 ? -9.443 -5.279 0.527 1.00 97.31 142 ARG A O 1
ATOM 1082 N N . THR A 1 143 ? -7.419 -4.613 1.252 1.00 96.25 143 THR A N 1
ATOM 1083 C CA . THR A 1 143 ? -6.741 -4.573 -0.054 1.00 96.25 143 THR A CA 1
ATOM 1084 C C . THR A 1 143 ? -5.921 -5.848 -0.290 1.00 96.25 143 THR A C 1
ATOM 1086 O O . THR A 1 143 ? -5.710 -6.649 0.626 1.00 96.25 143 THR A O 1
ATOM 1089 N N . MET A 1 144 ? -5.408 -6.034 -1.512 1.00 95.38 144 MET A N 1
ATOM 1090 C CA . MET A 1 144 ? -4.413 -7.081 -1.781 1.00 95.38 144 MET A CA 1
ATOM 1091 C C . MET A 1 144 ? -3.102 -6.858 -1.017 1.00 95.38 144 MET A C 1
ATOM 1093 O O . MET A 1 144 ? -2.436 -7.837 -0.679 1.00 95.38 144 MET A O 1
ATOM 1097 N N . GLY A 1 145 ? -2.779 -5.614 -0.654 1.00 96.69 145 GLY A N 1
ATOM 1098 C CA . GLY A 1 145 ? -1.639 -5.302 0.200 1.00 96.69 145 GLY A CA 1
ATOM 1099 C C . GLY A 1 145 ? -1.760 -5.911 1.592 1.00 96.69 145 GLY A C 1
ATOM 1100 O O . GLY A 1 145 ? -0.815 -6.537 2.062 1.00 96.69 145 GLY A O 1
ATOM 1101 N N . HIS A 1 146 ? -2.947 -5.879 2.206 1.00 97.81 146 HIS A N 1
ATOM 1102 C CA . HIS A 1 146 ? -3.189 -6.577 3.477 1.00 97.81 146 HIS A CA 1
ATOM 1103 C C . HIS A 1 146 ? -2.961 -8.093 3.361 1.00 97.81 146 HIS A C 1
ATOM 1105 O O . HIS A 1 146 ? -2.416 -8.722 4.268 1.00 97.81 146 HIS A O 1
ATOM 1111 N N . VAL A 1 147 ? -3.374 -8.696 2.240 1.00 96.06 147 VAL A N 1
ATOM 1112 C CA . VAL A 1 147 ? -3.156 -10.129 1.982 1.00 96.06 147 VAL A CA 1
ATOM 1113 C C . VAL A 1 147 ? -1.662 -10.417 1.827 1.00 96.06 147 VAL A C 1
ATOM 1115 O O . VAL A 1 147 ? -1.151 -11.352 2.444 1.00 96.06 147 VAL A O 1
ATOM 1118 N N . ALA A 1 148 ? -0.949 -9.598 1.054 1.00 96.69 148 ALA A N 1
ATOM 1119 C CA . ALA A 1 148 ? 0.489 -9.722 0.848 1.00 96.69 148 ALA A CA 1
ATOM 1120 C C . ALA A 1 148 ? 1.279 -9.554 2.153 1.00 96.69 148 ALA A C 1
ATOM 1122 O O . ALA A 1 148 ? 2.162 -10.361 2.436 1.00 96.69 148 ALA A O 1
ATOM 1123 N N . LEU A 1 149 ? 0.914 -8.582 2.994 1.00 97.56 149 LEU A N 1
ATOM 1124 C CA . LEU A 1 149 ? 1.501 -8.389 4.321 1.00 97.56 149 LEU A CA 1
ATOM 1125 C C . LEU A 1 149 ? 1.279 -9.613 5.218 1.00 97.56 149 LEU A C 1
ATOM 1127 O O . LEU A 1 149 ? 2.228 -10.110 5.822 1.00 97.56 149 LEU A O 1
ATOM 1131 N N . ALA A 1 150 ? 0.064 -10.168 5.246 1.00 96.62 150 ALA A N 1
ATOM 1132 C CA . ALA A 1 150 ? -0.244 -11.352 6.049 1.00 96.62 150 ALA A CA 1
ATOM 1133 C C . ALA A 1 150 ? 0.534 -12.605 5.600 1.00 96.62 150 ALA A C 1
ATOM 1135 O O . ALA A 1 150 ? 0.951 -13.416 6.431 1.00 96.62 150 ALA A O 1
ATOM 1136 N N . VAL A 1 151 ? 0.749 -12.782 4.291 1.00 95.50 151 VAL A N 1
ATOM 1137 C CA . VAL A 1 151 ? 1.593 -13.866 3.761 1.00 95.50 151 VAL A CA 1
ATOM 1138 C C . VAL A 1 151 ? 3.069 -13.598 4.072 1.00 95.50 151 VAL A C 1
ATOM 1140 O O . VAL A 1 151 ? 3.776 -14.497 4.531 1.00 95.50 151 VAL A O 1
ATOM 1143 N N . GLY A 1 152 ? 3.524 -12.366 3.855 1.00 96.50 152 GLY A N 1
ATOM 1144 C CA . GLY A 1 152 ? 4.907 -11.931 4.025 1.00 96.50 152 GLY A CA 1
ATOM 1145 C C . GLY A 1 152 ? 5.389 -11.955 5.473 1.00 96.50 152 GLY A C 1
ATOM 1146 O O . GLY A 1 152 ? 6.542 -12.300 5.721 1.00 96.50 152 GLY A O 1
ATOM 1147 N N . ALA A 1 153 ? 4.499 -11.723 6.440 1.00 96.50 153 ALA A N 1
ATOM 1148 C CA . ALA A 1 153 ? 4.780 -11.856 7.872 1.00 96.50 153 ALA A CA 1
ATOM 1149 C C . ALA A 1 153 ? 5.227 -13.275 8.281 1.00 96.50 153 ALA A C 1
ATOM 1151 O O . ALA A 1 153 ? 5.803 -13.463 9.348 1.00 96.50 153 ALA A O 1
ATOM 1152 N N . ARG A 1 154 ? 4.993 -14.288 7.432 1.00 95.50 154 ARG A N 1
ATOM 1153 C CA . ARG A 1 154 ? 5.464 -15.668 7.641 1.00 95.50 154 ARG A CA 1
ATOM 1154 C C . ARG A 1 154 ? 6.866 -15.920 7.079 1.00 95.50 154 ARG A C 1
ATOM 1156 O O . ARG A 1 154 ? 7.374 -17.034 7.195 1.00 95.50 154 ARG A O 1
ATOM 1163 N N . PHE A 1 155 ? 7.465 -14.951 6.390 1.00 95.88 155 PHE A N 1
ATOM 1164 C CA . PHE A 1 155 ? 8.785 -15.093 5.776 1.00 95.88 155 PHE A CA 1
ATOM 1165 C C . PHE A 1 155 ? 9.871 -14.649 6.756 1.00 95.88 155 PHE A C 1
ATOM 1167 O O . PHE A 1 155 ? 9.644 -13.787 7.599 1.00 95.88 155 PHE A O 1
ATOM 1174 N N . SER A 1 156 ? 11.079 -15.199 6.616 1.00 94.81 156 SER A N 1
ATOM 1175 C CA . SER A 1 156 ? 12.237 -14.644 7.315 1.00 94.81 156 SER A CA 1
ATOM 1176 C C . SER A 1 156 ? 12.603 -13.263 6.743 1.00 94.81 156 SER A C 1
ATOM 1178 O O . SER A 1 156 ? 12.420 -13.039 5.540 1.00 94.81 156 SER A O 1
ATOM 1180 N N . PRO A 1 157 ? 13.171 -12.349 7.553 1.00 92.25 157 PRO A N 1
ATOM 1181 C CA . PRO A 1 157 ? 13.622 -11.030 7.090 1.00 92.25 157 PRO A CA 1
ATOM 1182 C C . PRO A 1 157 ? 14.619 -11.059 5.920 1.00 92.25 157 PRO A C 1
ATOM 1184 O O . PRO A 1 157 ? 14.698 -10.104 5.142 1.00 92.25 157 PRO A O 1
ATOM 1187 N N . ASP A 1 158 ? 15.365 -12.156 5.777 1.00 92.12 158 ASP A N 1
ATOM 1188 C CA . ASP A 1 158 ? 16.394 -12.327 4.745 1.00 92.12 158 ASP A CA 1
ATOM 1189 C C . ASP A 1 158 ? 15.848 -12.900 3.433 1.00 92.12 158 ASP A C 1
ATOM 1191 O O . ASP A 1 158 ? 16.493 -12.789 2.386 1.00 92.12 158 ASP A O 1
ATOM 1195 N N . ARG A 1 159 ? 14.637 -13.472 3.451 1.00 93.62 159 ARG A N 1
ATOM 1196 C CA . ARG A 1 159 ? 14.008 -14.017 2.247 1.00 93.62 159 ARG A CA 1
ATOM 1197 C C . ARG A 1 159 ? 13.725 -12.894 1.248 1.00 93.62 159 ARG A C 1
ATOM 1199 O O . ARG A 1 159 ? 13.139 -11.870 1.596 1.00 93.62 159 ARG A O 1
ATOM 1206 N N . SER A 1 160 ? 14.129 -13.101 -0.004 1.00 91.88 160 SER A N 1
ATOM 1207 C CA . SER A 1 160 ? 13.856 -12.155 -1.090 1.00 91.88 160 SER A CA 1
ATOM 1208 C C . SER A 1 160 ? 12.352 -11.970 -1.323 1.00 91.88 160 SER A C 1
ATOM 1210 O O . SER A 1 160 ? 11.597 -12.939 -1.161 1.00 91.88 160 SER A O 1
ATOM 1212 N N . PRO A 1 161 ? 11.912 -10.761 -1.728 1.00 94.31 161 PRO A N 1
ATOM 1213 C CA . PRO A 1 161 ? 10.527 -10.529 -2.104 1.00 94.31 161 PRO A CA 1
ATOM 1214 C C . PRO A 1 161 ? 10.066 -11.460 -3.223 1.00 94.31 161 PRO A C 1
ATOM 1216 O O . PRO A 1 161 ? 10.844 -11.898 -4.072 1.00 94.31 161 PRO A O 1
ATOM 1219 N N . ARG A 1 162 ? 8.774 -11.768 -3.205 1.00 95.62 162 ARG A N 1
ATOM 1220 C CA . ARG A 1 162 ? 8.098 -12.607 -4.194 1.00 95.62 162 ARG A CA 1
ATOM 1221 C C . ARG A 1 162 ? 6.872 -11.888 -4.721 1.00 95.62 162 ARG A C 1
ATOM 1223 O O . ARG A 1 162 ? 6.251 -11.149 -3.968 1.00 95.62 162 ARG A O 1
ATOM 1230 N N . LEU A 1 163 ? 6.498 -12.117 -5.972 1.00 95.44 163 LEU A N 1
ATOM 1231 C CA . LEU A 1 163 ? 5.302 -11.507 -6.543 1.00 95.44 163 LEU A CA 1
ATOM 1232 C C . LEU A 1 163 ? 4.081 -12.391 -6.263 1.00 95.44 163 LEU A C 1
ATOM 1234 O O . LEU A 1 163 ? 4.007 -13.524 -6.728 1.00 95.44 163 LEU A O 1
ATOM 1238 N N . LEU A 1 164 ? 3.130 -11.870 -5.496 1.00 95.62 164 LEU A N 1
ATOM 1239 C CA . LEU A 1 164 ? 1.844 -12.492 -5.214 1.00 95.62 164 LEU A CA 1
ATOM 1240 C C . LEU A 1 164 ? 0.832 -12.111 -6.293 1.00 95.62 164 LEU A C 1
ATOM 1242 O O . LEU A 1 164 ? 0.510 -10.930 -6.467 1.00 95.62 164 LEU A O 1
ATOM 1246 N N . ARG A 1 165 ? 0.294 -13.122 -6.975 1.00 93.75 165 ARG A N 1
ATOM 1247 C CA . ARG A 1 165 ? -0.743 -12.972 -8.000 1.00 93.75 165 ARG A CA 1
ATOM 1248 C C . ARG A 1 165 ? -1.913 -13.900 -7.724 1.00 93.75 165 ARG A C 1
ATOM 1250 O O . ARG A 1 165 ? -1.753 -14.977 -7.157 1.00 93.75 165 ARG A O 1
ATOM 1257 N N . VAL A 1 166 ? -3.092 -13.465 -8.145 1.00 89.81 166 VAL A N 1
ATOM 1258 C CA . VAL A 1 166 ? -4.305 -14.283 -8.145 1.00 89.81 166 VAL A CA 1
ATOM 1259 C C . VAL A 1 166 ? -4.717 -14.467 -9.597 1.00 89.81 166 VAL A C 1
ATOM 1261 O O . VAL A 1 166 ? -4.810 -13.487 -10.335 1.00 89.81 166 VAL A O 1
ATOM 1264 N N . ALA A 1 167 ? -4.924 -15.715 -9.993 1.00 89.50 167 ALA A N 1
ATOM 1265 C CA . ALA A 1 167 ? -5.359 -16.119 -11.321 1.00 89.50 167 ALA A CA 1
ATOM 1266 C C . ALA A 1 167 ? -6.460 -17.186 -11.205 1.00 89.50 167 ALA A C 1
ATOM 1268 O O . ALA A 1 167 ? -6.776 -17.647 -10.105 1.00 89.50 167 ALA A O 1
ATOM 1269 N N . ASP A 1 168 ? -7.051 -17.573 -12.335 1.00 92.38 168 ASP A N 1
ATOM 1270 C CA . ASP A 1 168 ? -8.176 -18.518 -12.383 1.00 92.38 168 ASP A CA 1
ATOM 1271 C C . ASP A 1 168 ? -7.836 -19.898 -11.783 1.00 92.38 168 ASP A C 1
ATOM 1273 O O . ASP A 1 168 ? -8.713 -20.596 -11.279 1.00 92.38 168 ASP A O 1
ATOM 1277 N N . ASP A 1 169 ? -6.560 -20.284 -11.806 1.00 93.25 169 ASP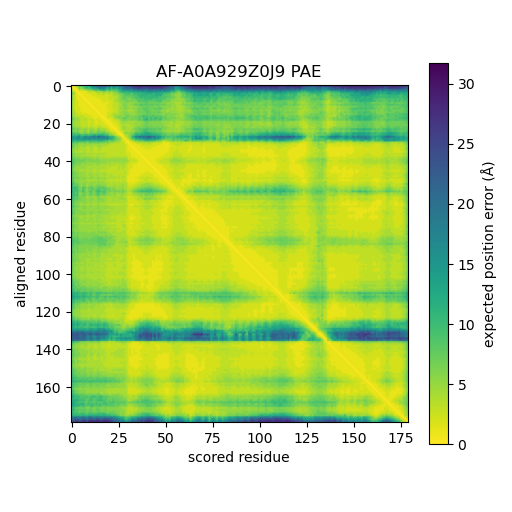 A N 1
ATOM 1278 C CA . ASP A 1 169 ? -6.014 -21.525 -11.245 1.00 93.25 169 ASP A CA 1
ATOM 1279 C C . ASP A 1 169 ? -5.513 -21.384 -9.794 1.00 93.25 169 ASP A C 1
ATOM 1281 O O . ASP A 1 169 ? -5.071 -22.364 -9.192 1.00 93.25 169 ASP A O 1
ATOM 1285 N N . GLY A 1 170 ? -5.628 -20.192 -9.202 1.00 91.88 170 GLY A N 1
ATOM 1286 C CA . GLY A 1 170 ? -5.402 -19.957 -7.781 1.00 91.88 170 GLY A CA 1
ATOM 1287 C C . GLY A 1 170 ? -4.382 -18.864 -7.472 1.00 91.88 170 GLY A C 1
ATOM 1288 O O . GLY A 1 170 ? -4.258 -17.855 -8.167 1.00 91.88 170 GLY A O 1
ATOM 1289 N N . LEU A 1 171 ? -3.702 -19.038 -6.338 1.00 90.56 171 LEU A N 1
ATOM 1290 C CA . LEU A 1 171 ? -2.760 -18.069 -5.790 1.00 90.56 171 LEU A CA 1
ATOM 1291 C C . LEU A 1 171 ? -1.332 -18.472 -6.144 1.00 90.56 171 LEU A C 1
ATOM 1293 O O . LEU A 1 171 ? -0.867 -19.549 -5.771 1.00 90.56 171 LEU A O 1
ATOM 1297 N N . HIS A 1 172 ? -0.633 -17.563 -6.813 1.00 93.81 172 HIS A N 1
ATOM 1298 C CA . HIS A 1 172 ? 0.735 -17.746 -7.276 1.00 93.81 172 HIS A CA 1
ATOM 1299 C C . HIS A 1 172 ? 1.680 -16.870 -6.481 1.00 93.81 172 HIS A C 1
ATOM 1301 O O . HIS A 1 172 ? 1.387 -15.710 -6.190 1.00 93.81 172 HIS A O 1
ATOM 1307 N N . LEU A 1 173 ? 2.827 -17.440 -6.139 1.00 94.38 173 LEU A N 1
ATOM 1308 C CA . LEU A 1 173 ? 3.914 -16.735 -5.488 1.00 94.38 173 LEU A CA 1
ATOM 1309 C C . LEU A 1 173 ? 5.141 -16.885 -6.383 1.00 94.38 173 LEU A C 1
ATOM 1311 O O . LEU A 1 173 ? 5.845 -17.886 -6.301 1.00 94.38 173 LEU A O 1
ATOM 1315 N N . ASP A 1 174 ? 5.399 -15.911 -7.240 1.00 93.81 174 ASP A N 1
ATOM 1316 C CA . ASP A 1 174 ? 6.430 -15.973 -8.275 1.00 93.81 174 ASP A CA 1
ATOM 1317 C C . ASP A 1 174 ? 7.729 -15.314 -7.821 1.00 93.81 174 ASP A C 1
ATOM 1319 O O . ASP A 1 174 ? 7.761 -14.558 -6.845 1.00 93.81 174 ASP A O 1
ATOM 1323 N N . GLU A 1 175 ? 8.837 -15.636 -8.479 1.00 91.75 175 GLU A N 1
ATOM 1324 C CA . GLU A 1 175 ? 10.077 -14.886 -8.281 1.00 91.75 175 GLU A CA 1
ATOM 1325 C C . GLU A 1 175 ? 9.894 -13.450 -8.770 1.00 91.75 175 GLU A C 1
ATOM 1327 O O . GLU A 1 175 ? 9.310 -13.203 -9.825 1.00 91.75 175 GLU A O 1
ATOM 1332 N N . TRP A 1 176 ? 10.370 -12.496 -7.973 1.00 85.56 176 TRP A N 1
ATOM 1333 C CA . TRP A 1 176 ? 10.397 -11.098 -8.366 1.00 85.56 176 TRP A CA 1
ATOM 1334 C C . TRP A 1 176 ? 11.818 -10.748 -8.797 1.00 85.56 176 TRP A C 1
ATOM 1336 O O . TRP A 1 176 ? 12.731 -10.723 -7.971 1.00 85.56 176 TRP A O 1
ATOM 1346 N N . ASN A 1 177 ? 11.989 -10.501 -10.094 1.00 74.44 177 ASN A N 1
ATOM 1347 C CA . ASN A 1 177 ? 13.222 -9.954 -10.637 1.00 74.44 177 ASN A CA 1
ATOM 1348 C C . ASN A 1 177 ? 13.074 -8.436 -10.673 1.00 74.44 177 ASN A C 1
ATOM 1350 O O . ASN A 1 177 ? 12.214 -7.915 -11.384 1.00 74.44 177 ASN A O 1
ATOM 1354 N N . GLU A 1 178 ? 13.888 -7.751 -9.874 1.00 63.72 178 GLU A N 1
ATOM 1355 C CA . GLU A 1 178 ? 14.041 -6.300 -9.930 1.00 63.72 178 GLU A CA 1
ATOM 1356 C C . GLU A 1 178 ? 14.647 -5.971 -11.305 1.00 63.72 178 GLU A C 1
ATOM 1358 O O . GLU A 1 178 ? 15.827 -6.237 -11.540 1.00 63.72 178 GLU A O 1
ATOM 1363 N N . ALA A 1 179 ? 13.801 -5.552 -12.249 1.00 50.19 179 ALA A N 1
ATOM 1364 C CA . ALA A 1 179 ? 14.215 -5.152 -13.593 1.00 50.19 179 ALA A CA 1
ATOM 1365 C C . ALA A 1 179 ? 14.838 -3.753 -13.575 1.00 50.19 179 ALA A C 1
ATOM 1367 O O . ALA A 1 179 ? 14.295 -2.884 -12.854 1.00 50.19 179 ALA A O 1
#

Mean predicted aligned error: 5.25 Å

pLDDT: mean 89.41, std 9.92, range [50.19, 98.62]

Foldseek 3Di:
DPPVVVVVVQVVCCVPPVHDDDDDDFPFQWKKKFKWFQAPQQAIGTLAIWTFDADPVRHTDFIKAAARLLNVVVVVVSLVVLQAPDDPVNVVVCNVVVRVVSSCPAGNVDPPPVRHQGTMKIFMWTGGNVYTDGPGPIGSYDDSRNVRNVRNNPHDSPDDIWTWDQDPVGIDTHDDDPD

Solvent-accessible surface area (backbone atoms only — not comparable to full-atom values): 9915 Å² total; per-residue (Å²): 130,67,64,67,62,52,47,56,51,52,55,49,36,34,74,74,69,76,48,82,88,87,74,84,90,70,74,69,75,45,52,33,27,48,31,31,33,25,40,95,78,12,51,56,42,82,74,46,71,25,39,43,44,64,43,100,85,70,47,82,62,32,27,47,24,27,11,62,74,36,42,54,49,49,51,43,52,53,28,50,76,59,58,15,80,58,42,73,69,54,52,51,53,48,53,54,52,48,39,55,49,46,18,43,65,31,12,59,54,27,86,53,70,90,66,42,46,68,45,39,29,30,34,40,37,36,43,23,56,95,28,78,49,86,49,79,54,71,40,89,35,81,46,69,43,58,54,26,48,63,58,8,65,76,44,55,67,84,50,72,54,23,32,36,36,80,54,100,92,43,81,44,79,40,88,56,76,91,124